Protein AF-W2QS52-F1 (afdb_monomer_lite)

InterPro domains:
  IPR035892 C2 domain superfamily [G3DSA:2.60.40.150] (89-199)

Radius of gyration: 27.13 Å; chains: 1; bounding box: 60×34×81 Å

Sequence (200 aa):
MFVVGDNCAVNKRLAHLMGVPLVGCASHRLNLAVRRFLKPGSTFAMLDRYLALREYISADDDELAEVMPSPAANRRLKALLVEMADVESISKKLQSIDLNLLDDRDLLNGLLEIKPSLSHYLAPNSDIVHSPDFELGKPKPYGFYVILTT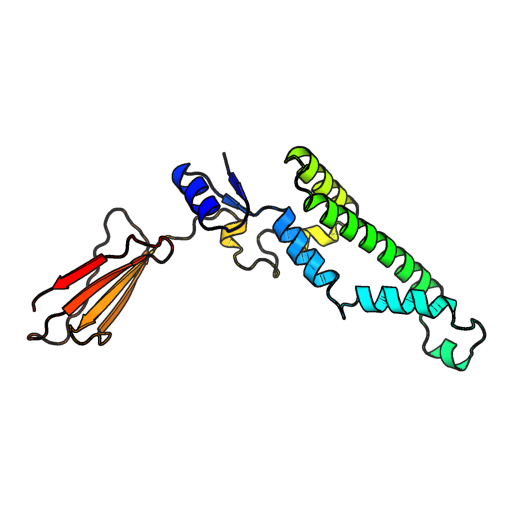KEGELVHVKHVAWKHKVKVSLSMPKTSVDYELHVLSDAIAGIDSSHVTPA

Structure (mmCIF, N/CA/C/O backbone):
data_AF-W2QS52-F1
#
_entry.id   AF-W2QS52-F1
#
loop_
_atom_site.group_PDB
_atom_site.id
_atom_site.type_symbol
_atom_site.label_atom_id
_atom_site.label_alt_id
_atom_site.label_comp_id
_atom_site.label_asym_id
_atom_site.label_entity_id
_atom_site.label_seq_id
_atom_site.pdbx_PDB_ins_code
_atom_site.Cartn_x
_atom_site.Cartn_y
_atom_site.Cartn_z
_atom_site.occupancy
_atom_site.B_iso_or_equiv
_atom_site.auth_seq_id
_atom_site.auth_comp_id
_atom_site.auth_asym_id
_atom_site.auth_atom_id
_atom_site.pdbx_PDB_model_num
ATOM 1 N N . MET A 1 1 ? 25.586 -0.424 -2.707 1.00 56.50 1 MET A N 1
ATOM 2 C CA . MET A 1 1 ? 24.909 0.888 -2.809 1.00 56.50 1 MET A CA 1
ATOM 3 C C . MET A 1 1 ? 23.604 0.672 -3.564 1.00 56.50 1 MET A C 1
ATOM 5 O O . MET A 1 1 ? 23.616 -0.134 -4.485 1.00 56.50 1 MET A O 1
ATOM 9 N N . PHE A 1 2 ? 22.498 1.286 -3.142 1.00 61.88 2 PHE A N 1
ATOM 10 C CA . PHE A 1 2 ? 21.168 1.153 -3.759 1.00 61.88 2 PHE A CA 1
ATOM 11 C C . PHE A 1 2 ? 20.450 2.508 -3.730 1.00 61.88 2 PHE A C 1
ATOM 13 O O . PHE A 1 2 ? 20.784 3.351 -2.898 1.00 61.88 2 PHE A O 1
ATOM 20 N N . VAL A 1 3 ? 19.501 2.721 -4.641 1.00 63.47 3 VAL A N 1
ATOM 21 C CA . VAL A 1 3 ? 18.633 3.912 -4.663 1.00 63.47 3 VAL A CA 1
ATOM 22 C C . VAL A 1 3 ? 17.281 3.508 -4.091 1.00 63.47 3 VAL A C 1
ATOM 24 O O . VAL A 1 3 ? 16.781 2.439 -4.425 1.00 63.47 3 VAL A O 1
ATOM 27 N N . VAL A 1 4 ? 16.690 4.335 -3.233 1.00 63.66 4 VAL A N 1
ATOM 28 C CA . VAL A 1 4 ? 15.313 4.151 -2.752 1.00 63.66 4 VAL A CA 1
ATOM 29 C C . VAL A 1 4 ? 14.434 5.166 -3.461 1.00 63.66 4 VAL A C 1
ATOM 31 O O . VAL A 1 4 ? 14.771 6.347 -3.498 1.00 63.66 4 VAL A O 1
ATOM 34 N N . GLY A 1 5 ? 13.326 4.722 -4.043 1.00 64.94 5 GLY A N 1
ATOM 35 C CA . GLY A 1 5 ? 12.438 5.615 -4.778 1.00 64.94 5 GLY A CA 1
ATOM 36 C C . GLY A 1 5 ? 11.147 4.937 -5.203 1.00 64.94 5 GLY A C 1
ATOM 37 O O . GLY A 1 5 ? 10.960 3.733 -5.033 1.00 64.94 5 GLY A O 1
ATOM 38 N N . ASP A 1 6 ? 10.220 5.721 -5.738 1.00 64.88 6 ASP A N 1
ATOM 39 C CA . ASP A 1 6 ? 9.026 5.171 -6.370 1.00 64.88 6 ASP A CA 1
ATOM 40 C C . ASP A 1 6 ? 9.356 4.526 -7.736 1.00 64.88 6 ASP A C 1
ATOM 42 O O . ASP A 1 6 ? 10.455 4.644 -8.284 1.00 64.88 6 ASP A O 1
ATOM 46 N N . ASN A 1 7 ? 8.375 3.833 -8.314 1.00 59.94 7 ASN A N 1
ATOM 47 C CA . ASN A 1 7 ? 8.505 3.131 -9.594 1.00 59.94 7 ASN A CA 1
ATOM 48 C C . ASN A 1 7 ? 8.528 4.081 -10.821 1.00 59.94 7 ASN A C 1
ATOM 50 O O . ASN A 1 7 ? 8.342 3.624 -11.960 1.00 59.94 7 ASN A O 1
ATOM 54 N N . CYS A 1 8 ? 8.705 5.393 -10.607 1.00 61.09 8 CYS A N 1
ATOM 55 C CA . CYS A 1 8 ? 8.707 6.401 -11.661 1.00 61.09 8 CYS A CA 1
ATOM 56 C C . CYS A 1 8 ? 9.843 6.150 -12.666 1.00 61.09 8 CYS A C 1
ATOM 58 O O . CYS A 1 8 ? 10.940 5.705 -12.315 1.00 61.09 8 CYS A O 1
ATOM 60 N N . ALA A 1 9 ? 9.589 6.453 -13.943 1.00 60.09 9 ALA A N 1
ATOM 61 C CA . ALA A 1 9 ? 10.550 6.255 -15.029 1.00 60.09 9 ALA A CA 1
ATOM 62 C C . ALA A 1 9 ? 11.882 6.993 -14.785 1.00 60.09 9 ALA A C 1
ATOM 64 O O . ALA A 1 9 ? 12.944 6.484 -15.144 1.00 60.09 9 ALA A O 1
ATOM 65 N N . VAL A 1 10 ? 11.834 8.150 -14.116 1.00 57.09 10 VAL A N 1
ATOM 66 C CA . VAL A 1 10 ? 13.017 8.947 -13.754 1.00 57.09 10 VAL A CA 1
ATOM 67 C C . VAL A 1 10 ? 13.878 8.222 -12.718 1.00 57.09 10 VAL A C 1
ATOM 69 O O . VAL A 1 10 ? 15.082 8.074 -12.918 1.00 57.09 10 VAL A O 1
ATOM 72 N N . ASN A 1 11 ? 13.262 7.689 -11.660 1.00 69.88 11 ASN A N 1
ATOM 73 C CA . ASN A 1 11 ? 13.970 6.974 -10.596 1.00 69.88 11 ASN A CA 1
ATOM 74 C C . ASN A 1 11 ? 14.588 5.671 -11.111 1.00 69.88 11 ASN A C 1
ATOM 76 O O . ASN A 1 11 ? 15.740 5.361 -10.798 1.00 69.88 11 ASN A O 1
ATOM 80 N N . LYS A 1 12 ? 13.882 4.963 -12.002 1.00 63.66 12 LYS A N 1
ATOM 81 C CA . LYS A 1 12 ? 14.441 3.815 -12.735 1.00 63.66 12 LYS A CA 1
ATOM 82 C C . LYS A 1 12 ? 15.665 4.198 -13.557 1.00 63.66 12 LYS A C 1
ATOM 84 O O . LYS A 1 12 ? 16.671 3.494 -13.516 1.00 63.66 12 LYS A O 1
ATOM 89 N N . ARG A 1 13 ? 15.589 5.307 -14.304 1.00 61.69 13 ARG A N 1
ATOM 90 C CA . ARG A 1 13 ? 16.693 5.775 -15.151 1.00 61.69 13 ARG A CA 1
ATOM 91 C C . ARG A 1 13 ? 17.904 6.198 -14.322 1.00 61.69 13 ARG A C 1
ATOM 93 O O . ARG A 1 13 ? 19.021 5.886 -14.721 1.00 61.69 13 ARG A O 1
ATOM 100 N N . LEU A 1 14 ? 17.694 6.854 -13.182 1.00 69.25 14 LEU A N 1
ATOM 101 C CA . LEU A 1 14 ? 18.764 7.262 -12.272 1.00 69.25 14 LEU A CA 1
ATOM 102 C C . LEU A 1 14 ? 19.489 6.052 -11.671 1.00 69.25 14 LEU A C 1
ATOM 104 O O . LEU A 1 14 ? 20.707 5.949 -11.799 1.00 69.25 14 LEU A O 1
ATOM 108 N N . ALA A 1 15 ? 18.747 5.105 -11.088 1.00 72.94 15 ALA A N 1
ATOM 109 C CA . ALA A 1 15 ? 19.326 3.884 -10.527 1.00 72.94 15 ALA A CA 1
ATOM 110 C C . ALA A 1 15 ? 20.103 3.085 -11.590 1.00 72.94 15 ALA A C 1
ATOM 112 O O . ALA A 1 15 ? 21.203 2.597 -11.334 1.00 72.94 15 ALA A O 1
ATOM 113 N N . HIS A 1 16 ? 19.576 3.048 -12.818 1.00 62.47 16 HIS A N 1
ATOM 114 C CA . HIS A 1 16 ? 20.235 2.423 -13.960 1.00 62.47 16 HIS A CA 1
ATOM 115 C C . HIS A 1 16 ? 21.533 3.131 -14.378 1.00 62.47 16 HIS A C 1
ATOM 117 O O . HIS A 1 16 ? 22.546 2.461 -14.560 1.00 62.47 16 HIS A O 1
ATOM 123 N N . LEU A 1 17 ? 21.536 4.466 -14.494 1.00 69.50 17 LEU A N 1
ATOM 124 C CA . LEU A 1 17 ? 22.746 5.244 -14.806 1.00 69.50 17 LEU A CA 1
ATOM 125 C C . LEU A 1 17 ? 23.830 5.072 -13.738 1.00 69.50 17 LEU A C 1
ATOM 127 O O . LEU A 1 17 ? 25.015 5.061 -14.053 1.00 69.50 17 LEU A O 1
ATOM 131 N N . MET A 1 18 ? 23.413 4.909 -12.486 1.00 72.25 18 MET A N 1
ATOM 132 C CA . MET A 1 18 ? 24.305 4.649 -11.362 1.00 72.25 18 MET A CA 1
ATOM 133 C C . MET A 1 18 ? 24.711 3.169 -11.241 1.00 72.25 18 MET A C 1
ATOM 135 O O . MET A 1 18 ? 25.562 2.848 -10.416 1.00 72.25 18 MET A O 1
ATOM 139 N N . GLY A 1 19 ? 24.126 2.262 -12.035 1.00 71.50 19 GLY A N 1
ATOM 140 C CA . GLY A 1 19 ? 24.418 0.825 -11.997 1.00 71.50 19 GLY A CA 1
ATOM 141 C C . GLY A 1 19 ? 24.026 0.136 -10.685 1.00 71.50 19 GLY A C 1
ATOM 142 O O . GLY A 1 19 ? 24.604 -0.893 -10.338 1.00 71.50 19 GLY A O 1
ATOM 143 N N . VAL A 1 20 ? 23.074 0.698 -9.937 1.00 70.12 20 VAL A N 1
ATOM 144 C CA . VAL A 1 20 ? 22.662 0.215 -8.609 1.00 70.12 20 VAL A CA 1
ATOM 145 C C . VAL A 1 20 ? 21.187 -0.199 -8.602 1.00 70.12 20 VAL A C 1
ATOM 147 O O . VAL A 1 20 ? 20.388 0.364 -9.351 1.00 70.12 20 VAL A O 1
ATOM 150 N N . PRO A 1 21 ? 20.787 -1.179 -7.772 1.00 62.94 21 PRO A N 1
ATOM 151 C CA . PRO A 1 21 ? 19.388 -1.581 -7.670 1.00 62.94 21 PRO A CA 1
ATOM 152 C C . PRO A 1 21 ? 18.516 -0.440 -7.122 1.00 62.94 21 PRO A C 1
ATOM 154 O O . PRO A 1 21 ? 18.929 0.289 -6.215 1.00 62.94 21 PRO A O 1
ATOM 157 N N . LEU A 1 22 ? 17.307 -0.309 -7.679 1.00 66.06 22 LEU A N 1
ATOM 158 C CA . LEU A 1 22 ? 16.243 0.555 -7.168 1.00 66.06 22 LEU A CA 1
ATOM 159 C C . LEU A 1 22 ? 15.359 -0.269 -6.233 1.00 66.06 22 LEU A C 1
ATOM 161 O O . LEU A 1 22 ? 14.801 -1.280 -6.650 1.00 66.06 22 LEU A O 1
ATOM 165 N N . VAL A 1 23 ? 15.249 0.164 -4.985 1.00 65.38 23 VAL A N 1
ATOM 166 C CA . VAL A 1 23 ? 14.371 -0.417 -3.973 1.00 65.38 23 VAL A CA 1
ATOM 167 C C . VAL A 1 23 ? 13.127 0.458 -3.877 1.00 65.38 23 VAL A C 1
ATOM 169 O O . VAL A 1 23 ? 13.234 1.684 -3.772 1.00 65.38 23 VAL A O 1
ATOM 172 N N . GLY A 1 24 ? 11.950 -0.165 -3.925 1.00 64.25 24 GLY A N 1
ATOM 173 C CA . GLY A 1 24 ? 10.687 0.545 -3.781 1.00 64.25 24 GLY A CA 1
ATOM 174 C C . GLY A 1 24 ? 10.595 1.258 -2.434 1.00 64.25 24 GLY A C 1
ATOM 175 O O . GLY A 1 24 ? 10.998 0.735 -1.392 1.00 64.25 24 GLY A O 1
ATOM 176 N N . CYS A 1 25 ? 10.075 2.484 -2.447 1.00 68.44 25 CYS A N 1
ATOM 177 C CA . CYS A 1 25 ? 9.863 3.245 -1.222 1.00 68.44 25 CYS A CA 1
ATOM 178 C C . CYS A 1 25 ? 8.878 2.511 -0.291 1.00 68.44 25 CYS A C 1
ATOM 180 O O . CYS A 1 25 ? 7.731 2.240 -0.662 1.00 68.44 25 CYS A O 1
ATOM 182 N N . ALA A 1 26 ? 9.300 2.224 0.944 1.00 64.62 26 ALA A N 1
ATOM 183 C CA . ALA A 1 26 ? 8.462 1.563 1.944 1.00 64.62 26 ALA A CA 1
ATOM 184 C C . ALA A 1 26 ? 7.175 2.355 2.240 1.00 64.62 26 ALA A C 1
ATOM 186 O O . ALA A 1 26 ? 6.112 1.756 2.423 1.00 64.62 26 ALA A O 1
ATOM 187 N N . SER A 1 27 ? 7.242 3.688 2.171 1.00 64.88 27 SER A N 1
ATOM 188 C CA . SER A 1 27 ? 6.094 4.590 2.294 1.00 64.88 27 SER A CA 1
ATOM 189 C C . SER A 1 27 ? 5.069 4.367 1.178 1.00 64.88 27 SER A C 1
ATOM 191 O O . SER A 1 27 ? 3.867 4.428 1.429 1.00 64.88 27 SER A O 1
ATOM 193 N N . HIS A 1 28 ? 5.503 4.025 -0.044 1.00 67.25 28 HIS A N 1
ATOM 194 C CA . HIS A 1 28 ? 4.591 3.696 -1.145 1.00 67.25 28 HIS A CA 1
ATOM 195 C C . HIS A 1 28 ? 3.822 2.398 -0.873 1.00 67.25 28 HIS A C 1
ATOM 197 O O . HIS A 1 28 ? 2.596 2.361 -0.995 1.00 67.25 28 HIS A O 1
ATOM 203 N N . ARG A 1 29 ? 4.522 1.347 -0.436 1.00 66.25 29 ARG A N 1
ATOM 204 C CA . ARG A 1 29 ? 3.902 0.062 -0.080 1.00 66.25 29 ARG A CA 1
ATOM 205 C C . ARG A 1 29 ? 2.972 0.179 1.125 1.00 66.25 29 ARG A C 1
ATOM 207 O O . ARG A 1 29 ? 1.887 -0.401 1.114 1.00 66.25 29 ARG A O 1
ATOM 214 N N . LEU A 1 30 ? 3.357 0.966 2.129 1.00 69.50 30 LEU A N 1
ATOM 215 C CA . LEU A 1 30 ? 2.480 1.267 3.253 1.00 69.50 30 LEU A CA 1
ATOM 216 C C . LEU A 1 30 ? 1.238 2.032 2.790 1.00 69.50 30 LEU A C 1
ATOM 218 O O . LEU A 1 30 ? 0.133 1.677 3.182 1.00 69.50 30 LEU A O 1
ATOM 222 N N . ASN A 1 31 ? 1.388 3.033 1.924 1.00 69.69 31 ASN A N 1
ATOM 223 C CA . ASN A 1 31 ? 0.254 3.784 1.389 1.00 69.69 31 ASN A CA 1
ATOM 224 C C . ASN A 1 31 ? -0.710 2.869 0.609 1.00 69.69 31 ASN A C 1
ATOM 226 O O . ASN A 1 31 ? -1.921 2.995 0.757 1.00 69.69 31 ASN A O 1
ATOM 230 N N . LEU A 1 32 ? -0.211 1.891 -0.157 1.00 70.00 32 LEU A N 1
ATOM 231 C CA . LEU A 1 32 ? -1.061 0.883 -0.809 1.00 70.00 32 LEU A CA 1
ATOM 232 C C . LEU A 1 32 ? -1.824 0.016 0.201 1.00 70.00 32 LEU A C 1
ATOM 234 O O . LEU A 1 32 ? -3.033 -0.178 0.046 1.00 70.00 32 LEU A O 1
ATOM 238 N N . ALA A 1 33 ? -1.144 -0.471 1.244 1.00 70.81 33 ALA A N 1
ATOM 239 C CA . ALA A 1 33 ? -1.783 -1.237 2.310 1.00 70.81 33 ALA A CA 1
ATOM 240 C C . ALA A 1 33 ? -2.867 -0.396 3.005 1.00 70.81 33 ALA A C 1
ATOM 242 O O . ALA A 1 33 ? -4.030 -0.794 3.062 1.00 70.81 33 ALA A O 1
ATOM 243 N N . VAL A 1 34 ? -2.516 0.810 3.446 1.00 73.00 34 VAL A N 1
ATOM 244 C CA . VAL A 1 34 ? -3.402 1.729 4.170 1.00 73.00 34 VAL A CA 1
ATOM 245 C C . VAL A 1 34 ? -4.595 2.148 3.316 1.00 73.00 34 VAL A C 1
ATOM 247 O O . VAL A 1 34 ? -5.725 2.075 3.788 1.00 73.00 34 VAL A O 1
ATOM 250 N N . ARG A 1 35 ? -4.406 2.477 2.033 1.00 70.50 35 ARG A N 1
ATOM 251 C CA . ARG A 1 35 ? -5.518 2.775 1.109 1.00 70.50 35 ARG A CA 1
ATOM 252 C C . ARG A 1 35 ? -6.488 1.610 0.957 1.00 70.50 35 ARG A C 1
ATOM 254 O O . ARG A 1 35 ? -7.682 1.839 0.782 1.00 70.50 35 ARG A O 1
ATOM 261 N N . ARG A 1 36 ? -6.001 0.367 1.005 1.00 69.19 36 ARG A N 1
ATOM 262 C CA . ARG A 1 36 ? -6.864 -0.819 0.954 1.00 69.19 36 ARG A CA 1
ATOM 263 C C . ARG A 1 36 ? -7.628 -1.015 2.262 1.00 69.19 36 ARG A C 1
ATOM 265 O O . ARG A 1 36 ? -8.810 -1.347 2.217 1.00 69.19 36 ARG A O 1
ATOM 272 N N . PHE A 1 37 ? -6.982 -0.770 3.399 1.00 66.75 37 PHE A N 1
ATOM 273 C CA . PHE A 1 37 ? -7.596 -0.906 4.722 1.00 66.75 37 PHE A CA 1
ATOM 274 C C . PHE A 1 37 ? -8.579 0.229 5.066 1.00 66.75 37 PHE A C 1
ATOM 276 O O . PHE A 1 37 ? -9.613 -0.038 5.677 1.00 66.75 37 PHE A O 1
ATOM 283 N N . LEU A 1 38 ? -8.325 1.465 4.627 1.00 69.31 38 LEU A N 1
ATOM 284 C CA . LEU A 1 38 ? -9.117 2.662 4.963 1.00 69.31 38 LEU A CA 1
ATOM 285 C C . LEU A 1 38 ? -10.092 3.108 3.857 1.00 69.31 38 LEU A C 1
ATOM 287 O O . LEU A 1 38 ? -10.648 4.203 3.914 1.00 69.31 38 LEU A O 1
ATOM 291 N N . LYS A 1 39 ? -10.302 2.292 2.818 1.00 74.81 39 LYS A N 1
ATOM 292 C CA . LYS A 1 39 ? -11.226 2.631 1.725 1.00 74.81 39 LYS A CA 1
ATOM 293 C C . LYS A 1 39 ? -12.661 2.826 2.255 1.00 74.81 39 LYS A C 1
ATOM 295 O O . LYS A 1 39 ? -13.098 2.032 3.085 1.00 74.81 39 LYS A O 1
ATOM 300 N N . PRO A 1 40 ? -13.449 3.786 1.732 1.00 67.06 40 PRO A N 1
ATOM 301 C CA . PRO A 1 40 ? -14.882 3.851 2.011 1.00 67.06 40 PRO A CA 1
ATOM 302 C C . PRO A 1 40 ? -15.566 2.504 1.727 1.00 67.06 40 PRO A C 1
ATOM 304 O O . PRO A 1 40 ? -15.397 1.936 0.646 1.00 67.06 40 PRO A O 1
ATOM 307 N N . GLY A 1 41 ? -16.300 1.981 2.713 1.00 71.69 41 GLY A N 1
ATOM 308 C CA . GLY A 1 41 ? -16.904 0.643 2.660 1.00 71.69 41 GLY A CA 1
ATOM 309 C C . GLY A 1 41 ? -15.979 -0.507 3.078 1.00 71.69 41 GLY A C 1
ATOM 310 O O . GLY A 1 41 ? -16.372 -1.665 2.962 1.00 71.69 41 GLY A O 1
ATOM 311 N N . SER A 1 42 ? -14.765 -0.227 3.560 1.00 76.62 42 SER A N 1
ATOM 312 C CA . SER A 1 42 ? -13.931 -1.239 4.211 1.00 76.62 42 SER A CA 1
ATOM 313 C C . SER A 1 42 ? -14.489 -1.625 5.583 1.00 76.62 42 SER A C 1
ATOM 315 O O . SER A 1 42 ? -15.268 -0.887 6.195 1.00 76.62 42 SER A O 1
ATOM 317 N N . THR A 1 43 ? -14.025 -2.761 6.110 1.00 78.00 43 THR A N 1
ATOM 318 C CA . THR A 1 43 ? -14.336 -3.215 7.472 1.00 78.00 43 THR A CA 1
ATOM 319 C C . THR A 1 43 ? -14.041 -2.137 8.518 1.00 78.00 43 THR A C 1
ATOM 321 O O . THR A 1 43 ? -14.775 -2.022 9.491 1.00 78.00 43 THR A O 1
ATOM 324 N N . PHE A 1 44 ? -13.018 -1.302 8.303 1.00 77.69 44 PHE A N 1
ATOM 325 C CA . PHE A 1 44 ? -12.686 -0.196 9.201 1.00 77.69 44 PHE A CA 1
ATOM 326 C C . PHE A 1 44 ? -13.772 0.878 9.233 1.00 77.69 44 PHE A C 1
ATOM 328 O O . PHE A 1 44 ? -14.270 1.207 10.304 1.00 77.69 44 PHE A O 1
ATOM 335 N N . ALA A 1 45 ? -14.196 1.370 8.066 1.00 80.31 45 ALA A N 1
ATOM 336 C CA . ALA A 1 45 ? -15.252 2.379 7.980 1.00 80.31 45 ALA A CA 1
ATOM 337 C C . ALA A 1 45 ? -16.583 1.865 8.560 1.00 80.31 45 ALA A C 1
ATOM 339 O O . ALA A 1 45 ? -17.351 2.625 9.148 1.00 80.31 45 ALA A O 1
ATOM 340 N N . MET A 1 46 ? -16.854 0.564 8.418 1.00 85.00 46 MET A N 1
ATOM 341 C CA . MET A 1 46 ? -18.013 -0.075 9.046 1.00 85.00 46 MET A CA 1
ATOM 342 C C . MET A 1 46 ? -17.893 -0.121 10.573 1.00 85.00 46 MET A C 1
ATOM 344 O O . MET A 1 46 ? -18.874 0.152 11.259 1.00 85.00 46 MET A O 1
ATOM 348 N N . LEU A 1 47 ? -16.710 -0.449 11.102 1.00 85.31 47 LEU A N 1
ATOM 349 C CA . LEU A 1 47 ? -16.453 -0.519 12.542 1.00 85.31 47 LEU A CA 1
ATOM 350 C C . LEU A 1 47 ? -16.511 0.850 13.216 1.00 85.31 47 LEU A C 1
ATOM 352 O O . LEU A 1 47 ? -17.135 0.967 14.269 1.00 85.31 47 LEU A O 1
ATOM 356 N N . ASP A 1 48 ? -15.907 1.867 12.604 1.00 84.88 48 ASP A N 1
ATOM 357 C CA . ASP A 1 48 ? -15.949 3.248 13.091 1.00 84.88 48 ASP A CA 1
ATOM 358 C C . ASP A 1 48 ? -17.401 3.740 13.194 1.00 84.88 48 ASP A C 1
ATOM 360 O O . ASP A 1 48 ? -17.870 4.161 14.253 1.00 84.88 48 ASP A O 1
ATOM 364 N N . ARG A 1 49 ? -18.179 3.530 12.123 1.00 86.81 49 ARG A N 1
ATOM 365 C CA . ARG A 1 49 ? -19.606 3.867 12.092 1.00 86.81 49 ARG A CA 1
ATOM 366 C C . ARG A 1 49 ? -20.426 3.073 13.108 1.00 86.81 49 ARG A C 1
ATOM 368 O O . ARG A 1 49 ? -21.304 3.643 13.751 1.00 86.81 49 ARG A O 1
ATOM 375 N N . TYR A 1 50 ? -20.163 1.776 13.254 1.00 88.38 50 TYR A N 1
ATOM 376 C CA . TYR A 1 50 ? -20.834 0.936 14.247 1.00 88.38 50 TYR A CA 1
ATOM 377 C C . TYR A 1 50 ? -20.572 1.437 15.673 1.00 88.38 50 TYR A C 1
ATOM 379 O O . TYR A 1 50 ? -21.510 1.563 16.458 1.00 88.38 50 TYR A O 1
ATOM 387 N N . LEU A 1 51 ? -19.320 1.761 16.010 1.00 87.00 51 LEU A N 1
ATOM 388 C CA . LEU A 1 51 ? -18.956 2.236 17.345 1.00 87.00 51 LEU A CA 1
ATOM 389 C C . LEU A 1 51 ? -19.527 3.624 17.650 1.00 87.00 51 LEU A C 1
ATOM 391 O O . LEU A 1 51 ? -19.958 3.834 18.783 1.00 87.00 51 LEU A O 1
ATOM 395 N N . ALA A 1 52 ? -19.596 4.516 16.659 1.00 87.88 52 ALA A N 1
ATOM 396 C CA . ALA A 1 52 ? -20.262 5.811 16.792 1.00 87.88 52 ALA A CA 1
ATOM 397 C C . ALA A 1 52 ? -21.774 5.662 17.034 1.00 87.88 52 ALA A C 1
ATOM 399 O O . ALA A 1 52 ? -22.339 6.337 17.888 1.00 87.88 52 ALA A O 1
ATOM 400 N N . LEU A 1 53 ? -22.435 4.744 16.320 1.00 86.62 53 LEU A N 1
ATOM 401 C CA . LEU A 1 53 ? -23.867 4.481 16.498 1.00 86.62 53 LEU A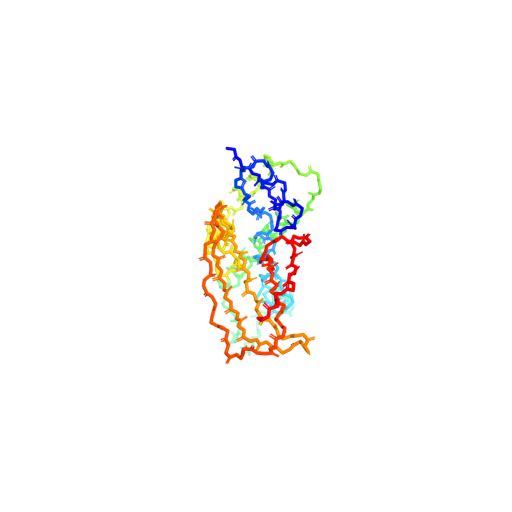 CA 1
ATOM 402 C C . LEU A 1 53 ? -24.174 3.763 17.817 1.00 86.62 53 LEU A C 1
ATOM 404 O O . LEU A 1 53 ? -25.214 4.021 18.416 1.00 86.62 53 LEU A O 1
ATOM 408 N N . ARG A 1 54 ? -23.268 2.901 18.296 1.00 83.88 54 ARG A N 1
ATOM 409 C CA . ARG A 1 54 ? -23.435 2.140 19.543 1.00 83.88 54 ARG A CA 1
ATOM 410 C C . ARG A 1 54 ? -23.691 3.025 20.762 1.00 83.88 54 ARG A C 1
ATOM 412 O O . ARG A 1 54 ? -24.367 2.573 21.676 1.00 83.88 54 ARG A O 1
ATOM 419 N N . GLU A 1 55 ? -23.167 4.248 20.801 1.00 83.00 55 GLU A N 1
ATOM 420 C CA . GLU A 1 55 ? -23.391 5.171 21.928 1.00 83.00 55 GLU A CA 1
ATOM 421 C C . GLU A 1 55 ? -24.839 5.671 22.024 1.00 83.00 55 GLU A C 1
ATOM 423 O O . GLU A 1 55 ? -25.261 6.120 23.086 1.00 83.00 55 GLU A O 1
ATOM 428 N N . TYR A 1 56 ? -25.608 5.539 20.942 1.00 84.25 56 TYR A N 1
ATOM 429 C CA . TYR A 1 56 ? -27.021 5.912 20.876 1.00 84.25 56 TYR A CA 1
ATOM 430 C C . TYR A 1 56 ? -27.970 4.714 21.028 1.00 84.25 56 TYR A C 1
ATOM 432 O O . TYR A 1 56 ? -29.183 4.903 21.073 1.00 84.25 56 TYR A O 1
ATOM 440 N N . ILE A 1 57 ? -27.438 3.489 21.093 1.00 80.88 57 ILE A N 1
ATOM 441 C CA . ILE A 1 57 ? -28.222 2.263 21.270 1.00 80.88 57 ILE A CA 1
ATOM 442 C C . ILE A 1 57 ? -28.417 2.021 22.770 1.00 80.88 57 ILE A C 1
ATOM 444 O O . ILE A 1 57 ? -27.445 1.994 23.527 1.00 80.88 57 ILE A O 1
ATOM 448 N N . SER A 1 58 ? -29.668 1.828 23.198 1.00 78.75 58 SER A N 1
ATOM 449 C CA . SER A 1 58 ? -29.973 1.467 24.586 1.00 78.75 58 SER A CA 1
ATOM 450 C C . SER A 1 58 ? -29.348 0.116 24.935 1.00 78.75 58 SER A C 1
ATOM 452 O O . SER A 1 58 ? -29.441 -0.838 24.166 1.00 78.75 58 SER A O 1
ATOM 454 N N . ALA A 1 59 ? -28.716 0.025 26.106 1.00 72.00 59 ALA A N 1
ATOM 455 C CA . ALA A 1 59 ? -28.158 -1.233 26.598 1.00 72.00 59 ALA A CA 1
ATOM 456 C C . ALA A 1 59 ? -29.242 -2.241 27.025 1.00 72.00 59 ALA A C 1
ATOM 458 O O . ALA A 1 59 ? -28.942 -3.429 27.105 1.00 72.00 59 ALA A O 1
ATOM 459 N N . ASP A 1 60 ? -30.467 -1.758 27.258 1.00 75.94 60 ASP A N 1
ATOM 460 C CA . ASP A 1 60 ? -31.617 -2.538 27.734 1.00 75.94 60 ASP A CA 1
ATOM 461 C C . ASP A 1 60 ? -32.595 -2.901 26.597 1.00 75.94 60 ASP A C 1
ATOM 463 O O . ASP A 1 60 ? -33.734 -3.290 26.843 1.00 75.94 60 ASP A O 1
ATOM 467 N N . ASP A 1 61 ? -32.190 -2.709 25.339 1.00 82.88 61 ASP A N 1
ATOM 468 C CA . ASP A 1 61 ? -32.978 -3.120 24.176 1.00 82.88 61 ASP A CA 1
ATOM 469 C C . ASP A 1 61 ? -32.782 -4.623 23.923 1.00 82.88 61 ASP A C 1
ATOM 471 O O . ASP A 1 61 ? -31.801 -5.035 23.300 1.00 82.88 61 ASP A O 1
ATOM 475 N N . ASP A 1 62 ? -33.699 -5.441 24.448 1.00 78.69 62 ASP A N 1
ATOM 476 C CA . ASP A 1 62 ? -33.658 -6.906 24.345 1.00 78.69 62 ASP A CA 1
ATOM 477 C C . ASP A 1 62 ? -33.734 -7.407 22.888 1.00 78.69 62 ASP A C 1
ATOM 479 O O . ASP A 1 62 ? -33.148 -8.441 22.564 1.00 78.69 62 ASP A O 1
ATOM 483 N N . GLU A 1 63 ? -34.400 -6.672 21.989 1.00 81.62 63 GLU A N 1
ATOM 484 C CA . GLU A 1 63 ? -34.517 -7.043 20.570 1.00 81.62 63 GLU A CA 1
ATOM 485 C C . GLU A 1 63 ? -33.186 -6.811 19.839 1.00 81.62 63 GLU A C 1
ATOM 487 O O . GLU A 1 63 ? -32.736 -7.648 19.049 1.00 81.62 63 GLU A O 1
ATOM 492 N N . LEU A 1 64 ? -32.490 -5.713 20.157 1.00 79.00 64 LEU A N 1
ATOM 493 C CA . LEU A 1 64 ? -31.136 -5.481 19.654 1.00 79.00 64 LEU A CA 1
ATOM 494 C C . LEU A 1 64 ? -30.077 -6.346 20.352 1.00 79.00 64 LEU A C 1
ATOM 496 O O . LEU A 1 64 ? -29.055 -6.662 19.736 1.00 79.00 64 LEU A O 1
ATOM 500 N N . ALA A 1 65 ? -30.279 -6.740 21.610 1.00 77.50 65 ALA A N 1
ATOM 501 C CA . ALA A 1 65 ? -29.304 -7.513 22.378 1.00 77.50 65 ALA A CA 1
ATOM 502 C C . ALA A 1 65 ? -28.951 -8.858 21.716 1.00 77.50 65 ALA A C 1
ATOM 504 O O . ALA A 1 65 ? -27.799 -9.290 21.809 1.00 77.50 65 ALA A O 1
ATOM 505 N N . GLU A 1 66 ? -29.893 -9.483 20.999 1.00 82.88 66 GLU A N 1
ATOM 506 C CA . GLU A 1 66 ? -29.655 -10.742 20.277 1.00 82.88 66 GLU A CA 1
ATOM 507 C C . GLU A 1 66 ? -28.748 -10.587 19.045 1.00 82.88 66 GLU A C 1
ATOM 509 O O . GLU A 1 66 ? -28.024 -11.518 18.682 1.00 82.88 66 GLU A O 1
ATOM 514 N N . VAL A 1 67 ? -28.751 -9.414 18.403 1.00 83.44 67 VAL A N 1
ATOM 515 C CA . VAL A 1 67 ? -27.958 -9.140 17.187 1.00 83.44 67 VAL A CA 1
ATOM 516 C C . VAL A 1 67 ? -26.668 -8.369 17.472 1.00 83.44 67 VAL A C 1
ATOM 518 O O . VAL A 1 67 ? -25.779 -8.293 16.617 1.00 83.44 67 VAL A O 1
ATOM 521 N N . MET A 1 68 ? -26.539 -7.800 18.670 1.00 83.19 68 MET A N 1
ATOM 522 C CA . MET A 1 68 ? -25.392 -6.988 19.050 1.00 83.19 68 MET A CA 1
ATOM 523 C C . MET A 1 68 ? -24.180 -7.843 19.460 1.00 83.19 68 MET A C 1
ATOM 525 O O . MET A 1 68 ? -24.295 -8.817 20.205 1.00 83.19 68 MET A O 1
ATOM 529 N N . PRO A 1 69 ? -22.958 -7.451 19.054 1.00 86.06 69 PRO A N 1
ATOM 530 C CA . PRO A 1 69 ? -21.736 -8.041 19.580 1.00 86.06 69 PRO A CA 1
ATOM 531 C C . PRO A 1 69 ? -21.668 -7.946 21.108 1.00 86.06 69 PRO A C 1
ATOM 533 O O . PRO A 1 69 ? -22.002 -6.917 21.700 1.00 86.06 69 PRO A O 1
ATOM 536 N N . SER A 1 70 ? -21.129 -8.984 21.752 1.00 87.31 70 SER A N 1
ATOM 537 C CA . SER A 1 70 ? -20.983 -9.006 23.211 1.00 87.31 70 SER A CA 1
ATOM 538 C C . SER A 1 70 ? -20.161 -7.816 23.743 1.00 87.31 70 SER A C 1
ATOM 540 O O . SER A 1 70 ? -19.307 -7.265 23.036 1.00 87.31 70 SER A O 1
ATOM 542 N N . PRO A 1 71 ? -20.316 -7.423 25.021 1.00 86.06 71 PRO A N 1
ATOM 543 C CA . PRO A 1 71 ? -19.511 -6.352 25.617 1.00 86.06 71 PRO A CA 1
ATOM 544 C C . PRO A 1 71 ? -17.996 -6.597 25.527 1.00 86.06 71 PRO A C 1
ATOM 546 O O . PRO A 1 71 ? -17.207 -5.658 25.408 1.00 86.06 71 PRO A O 1
ATOM 549 N N . ALA A 1 72 ? -17.566 -7.861 25.573 1.00 87.19 72 ALA A N 1
ATOM 550 C CA . ALA A 1 72 ? -16.169 -8.237 25.371 1.00 87.19 72 ALA A CA 1
ATOM 551 C C . ALA A 1 72 ? -15.726 -8.036 23.913 1.00 87.19 72 ALA A C 1
ATOM 553 O O . ALA A 1 72 ? -14.652 -7.482 23.678 1.00 87.19 72 ALA A O 1
ATOM 554 N N . ALA A 1 73 ? -16.559 -8.424 22.941 1.00 88.62 73 ALA A N 1
ATOM 555 C CA . ALA A 1 73 ? -16.294 -8.178 21.526 1.00 88.62 73 ALA A CA 1
ATOM 556 C C . ALA A 1 73 ? -16.208 -6.674 21.234 1.00 88.62 73 ALA A C 1
ATOM 558 O O . ALA A 1 73 ? -15.247 -6.228 20.620 1.00 88.62 73 ALA A O 1
ATOM 559 N N . ASN A 1 74 ? -17.126 -5.873 21.776 1.00 87.94 74 ASN A N 1
ATOM 560 C CA . ASN A 1 74 ? -17.108 -4.417 21.634 1.00 87.94 74 ASN A CA 1
ATOM 561 C C . ASN A 1 74 ? -15.840 -3.765 22.192 1.00 87.94 74 ASN A C 1
ATOM 563 O O . ASN A 1 74 ? -15.285 -2.867 21.561 1.00 87.94 74 ASN A O 1
ATOM 567 N N . ARG A 1 75 ? -15.341 -4.230 23.344 1.00 89.00 75 ARG A N 1
ATOM 568 C CA . ARG A 1 75 ? -14.053 -3.763 23.882 1.00 89.00 75 ARG A CA 1
ATOM 569 C C . ARG A 1 75 ? -12.889 -4.094 22.947 1.00 89.00 75 ARG A C 1
ATOM 571 O O . ARG A 1 75 ? -12.044 -3.235 22.720 1.00 89.00 75 ARG A O 1
ATOM 578 N N . ARG A 1 76 ? -12.877 -5.296 22.358 1.00 89.38 76 ARG A N 1
ATOM 579 C CA . ARG A 1 76 ? -11.868 -5.692 21.358 1.00 89.38 76 ARG A CA 1
ATOM 580 C C . ARG A 1 76 ? -11.962 -4.850 20.083 1.00 89.38 76 ARG A C 1
ATOM 582 O O . ARG A 1 76 ? -10.934 -4.426 19.575 1.00 89.38 76 ARG A O 1
ATOM 589 N N . LEU A 1 77 ? -13.174 -4.568 19.598 1.00 87.69 77 LEU A N 1
ATOM 590 C CA . LEU A 1 77 ? -13.393 -3.718 18.423 1.00 87.69 77 LEU A CA 1
ATOM 591 C C . LEU A 1 77 ? -12.933 -2.274 18.665 1.00 87.69 77 LEU A C 1
ATOM 593 O O . LEU A 1 77 ? -12.285 -1.703 17.796 1.00 87.69 77 LEU A O 1
ATOM 597 N N . LYS A 1 78 ? -13.202 -1.706 19.851 1.00 87.75 78 LYS A N 1
ATOM 598 C CA . LYS A 1 78 ? -12.680 -0.382 20.236 1.00 87.75 78 LYS A CA 1
ATOM 599 C C . LYS A 1 78 ? -11.150 -0.358 20.271 1.00 87.75 78 LYS A C 1
ATOM 601 O O . LYS A 1 78 ? -10.561 0.573 19.738 1.00 87.75 78 LYS A O 1
ATOM 606 N N . ALA A 1 79 ? -10.515 -1.378 20.852 1.00 87.62 79 ALA A N 1
ATOM 607 C CA . ALA A 1 79 ? -9.053 -1.478 20.875 1.00 87.62 79 ALA A CA 1
ATOM 608 C C . ALA A 1 79 ? -8.464 -1.549 19.456 1.00 87.62 79 ALA A C 1
ATOM 610 O O . ALA A 1 79 ? -7.540 -0.807 19.138 1.00 87.62 79 ALA A O 1
ATOM 611 N N . LEU A 1 80 ? -9.064 -2.364 18.580 1.00 84.19 80 LEU A N 1
ATOM 612 C CA . LEU A 1 80 ? -8.651 -2.465 17.180 1.00 84.19 80 LEU A CA 1
ATOM 613 C C . LEU A 1 80 ? -8.802 -1.130 16.432 1.00 84.19 80 LEU A C 1
ATOM 615 O O . LEU A 1 80 ? -7.945 -0.788 15.624 1.00 84.19 80 LEU A O 1
ATOM 619 N N . LEU A 1 81 ? -9.870 -0.368 16.695 1.00 84.69 81 LEU A N 1
ATOM 620 C CA . LEU A 1 81 ? -10.077 0.942 16.072 1.00 84.69 81 LEU A CA 1
ATOM 621 C C . LEU A 1 81 ? -8.958 1.930 16.444 1.00 84.69 81 LEU A C 1
ATOM 623 O O . LEU A 1 81 ? -8.462 2.639 15.572 1.00 84.69 81 LEU A O 1
ATOM 627 N N . VAL A 1 82 ? -8.530 1.935 17.712 1.00 85.19 82 VAL A N 1
ATOM 628 C CA . VAL A 1 82 ? -7.418 2.775 18.189 1.00 85.19 82 VAL A CA 1
ATOM 629 C C . VAL A 1 82 ? -6.105 2.380 17.514 1.00 85.19 82 VAL A C 1
ATOM 631 O O . VAL A 1 82 ? -5.441 3.243 16.948 1.00 85.19 82 VAL A O 1
ATOM 634 N N . GLU A 1 83 ? -5.780 1.083 17.468 1.00 81.50 83 GLU A N 1
ATOM 635 C CA . GLU A 1 83 ? -4.586 0.600 16.753 1.00 81.50 83 GLU A CA 1
ATOM 636 C C . GLU A 1 83 ? -4.585 1.047 15.280 1.00 81.50 83 GLU A C 1
ATOM 638 O O . GLU A 1 83 ? -3.551 1.415 14.725 1.00 81.50 83 GLU A O 1
ATOM 643 N N . MET A 1 84 ? -5.747 1.029 14.622 1.00 78.44 84 MET A N 1
ATOM 644 C CA . MET A 1 84 ? -5.865 1.447 13.224 1.00 78.44 84 MET A CA 1
ATOM 645 C C . MET A 1 84 ? -5.733 2.964 13.033 1.00 78.44 84 MET A C 1
ATOM 647 O O . MET A 1 84 ? -5.196 3.389 12.007 1.00 78.44 84 MET A O 1
ATOM 651 N N . ALA A 1 85 ? -6.150 3.771 14.011 1.00 81.50 85 ALA A N 1
ATOM 652 C CA . ALA A 1 85 ? -5.920 5.215 14.005 1.00 81.50 85 ALA A CA 1
ATOM 653 C C . ALA A 1 85 ? -4.419 5.550 14.110 1.00 81.50 85 ALA A C 1
ATOM 655 O O . ALA A 1 85 ? -3.939 6.450 13.414 1.00 81.50 85 ALA A O 1
ATOM 656 N N . ASP A 1 86 ? -3.658 4.782 14.896 1.00 81.44 86 ASP A N 1
ATOM 657 C CA . ASP A 1 86 ? -2.199 4.929 14.984 1.00 81.44 86 ASP A CA 1
ATOM 658 C C . ASP A 1 86 ? -1.519 4.601 13.645 1.00 81.44 86 ASP A C 1
ATOM 660 O O . ASP A 1 86 ? -0.670 5.359 13.165 1.00 81.44 86 ASP A O 1
ATOM 664 N N . VAL A 1 87 ? -1.947 3.520 12.979 1.00 78.44 87 VAL A N 1
ATOM 665 C CA . VAL A 1 87 ? -1.469 3.152 11.631 1.00 78.44 87 VAL A CA 1
ATOM 666 C C . VAL A 1 87 ? -1.772 4.260 10.613 1.00 78.44 87 VAL A C 1
ATOM 668 O O . VAL A 1 87 ? -0.919 4.594 9.785 1.00 78.44 87 VAL A O 1
ATOM 671 N N . GLU A 1 88 ? -2.970 4.849 10.662 1.00 78.69 88 GLU A N 1
ATOM 672 C CA . GLU A 1 88 ? -3.348 5.968 9.794 1.00 78.69 88 GLU A CA 1
ATOM 673 C C . GLU A 1 88 ? -2.485 7.210 10.058 1.00 78.69 88 GLU A C 1
ATOM 675 O O . GLU A 1 88 ? -2.013 7.846 9.112 1.00 78.69 88 GLU A O 1
ATOM 680 N N . SER A 1 89 ? -2.242 7.536 11.328 1.00 82.81 89 SER A N 1
ATOM 681 C CA . SER A 1 89 ? -1.396 8.658 11.742 1.00 82.81 89 SER A CA 1
ATOM 682 C C . SER A 1 89 ? 0.036 8.510 11.223 1.00 82.81 89 SER A C 1
ATOM 684 O O . SER A 1 89 ? 0.549 9.413 10.555 1.00 82.81 89 SER A O 1
ATOM 686 N N . ILE A 1 90 ? 0.653 7.340 11.429 1.00 79.31 90 ILE A N 1
ATOM 687 C CA . ILE A 1 90 ? 2.004 7.041 10.930 1.00 79.31 90 ILE A CA 1
ATOM 688 C C . ILE A 1 90 ? 2.035 7.100 9.398 1.00 79.31 90 ILE A C 1
ATOM 690 O O . ILE A 1 90 ? 2.956 7.673 8.818 1.00 79.31 90 ILE A O 1
ATOM 694 N N . SER A 1 91 ? 1.005 6.583 8.721 1.00 75.69 91 SER A N 1
ATOM 695 C CA . SER A 1 91 ? 0.911 6.651 7.259 1.00 75.69 91 SER A CA 1
ATOM 696 C C . SER A 1 91 ? 0.812 8.081 6.729 1.00 75.69 91 SER A C 1
ATOM 698 O O . SER A 1 91 ? 1.468 8.406 5.739 1.00 75.69 91 SER A O 1
ATOM 700 N N . LYS A 1 92 ? 0.021 8.942 7.380 1.00 78.06 92 LYS A N 1
ATOM 701 C CA . LYS A 1 92 ? -0.056 10.374 7.056 1.00 78.06 92 LYS A CA 1
ATOM 702 C C . LYS A 1 92 ? 1.278 11.061 7.313 1.00 78.06 92 LYS A C 1
ATOM 704 O O . LYS A 1 92 ? 1.709 11.865 6.491 1.00 78.06 92 LYS A O 1
ATOM 709 N N . LYS A 1 93 ? 1.951 10.719 8.417 1.00 80.25 93 LYS A N 1
ATOM 710 C CA . LYS A 1 93 ? 3.265 11.268 8.749 1.00 80.25 93 LYS A CA 1
ATOM 711 C C . LYS A 1 93 ? 4.272 10.919 7.659 1.00 80.25 93 LYS A C 1
ATOM 713 O O . LYS A 1 93 ? 4.855 11.844 7.120 1.00 80.25 93 LYS A O 1
ATOM 718 N N . LEU A 1 94 ? 4.354 9.654 7.238 1.00 74.00 94 LEU A N 1
ATOM 719 C CA . LEU A 1 94 ? 5.209 9.165 6.139 1.00 74.00 94 LEU A CA 1
ATOM 720 C C . LEU A 1 94 ? 4.916 9.786 4.758 1.00 74.00 94 LEU A C 1
ATOM 722 O O . LEU A 1 94 ? 5.680 9.581 3.819 1.00 74.00 94 LEU A O 1
ATOM 726 N N . GLN A 1 95 ? 3.801 10.505 4.599 1.00 71.00 95 GLN A N 1
ATOM 727 C CA . GLN A 1 95 ? 3.478 11.270 3.386 1.00 71.00 95 GLN A CA 1
ATOM 728 C C . GLN A 1 95 ? 3.911 12.744 3.483 1.00 71.00 95 GLN A C 1
ATOM 730 O O . GLN A 1 95 ? 3.747 13.492 2.519 1.00 71.00 95 GLN A O 1
ATOM 735 N N . SER A 1 96 ? 4.443 13.171 4.631 1.00 75.81 96 SER A N 1
ATOM 736 C CA . SER A 1 96 ? 4.975 14.515 4.858 1.00 75.81 96 SER A CA 1
ATOM 737 C C . SER A 1 96 ? 6.271 14.727 4.085 1.00 75.81 96 SER A C 1
ATOM 739 O O . SER A 1 96 ? 7.138 13.859 4.064 1.00 75.81 96 SER A O 1
ATOM 741 N N . ILE A 1 97 ? 6.431 15.916 3.505 1.00 65.69 97 ILE A N 1
ATOM 742 C CA . ILE A 1 97 ? 7.633 16.277 2.741 1.00 65.69 97 ILE A CA 1
ATOM 743 C C . ILE A 1 97 ? 8.863 16.504 3.636 1.00 65.69 97 ILE A C 1
ATOM 745 O O . ILE A 1 97 ? 9.991 16.410 3.168 1.00 65.69 97 ILE A O 1
ATOM 749 N N . ASP A 1 98 ? 8.635 16.773 4.924 1.00 75.38 98 ASP A N 1
ATOM 750 C CA . ASP A 1 98 ? 9.672 17.143 5.897 1.00 75.38 98 ASP A CA 1
ATOM 751 C C . ASP A 1 98 ? 10.356 15.947 6.583 1.00 75.38 98 ASP A C 1
ATOM 753 O O . ASP A 1 98 ? 11.121 16.135 7.530 1.00 75.38 98 ASP A O 1
ATOM 757 N N . LEU A 1 99 ? 10.068 14.712 6.164 1.00 73.94 99 LEU A N 1
ATOM 758 C CA . LEU A 1 99 ? 10.707 13.532 6.740 1.00 73.94 99 LEU A CA 1
ATOM 759 C C . LEU A 1 99 ? 12.015 13.207 6.029 1.00 73.94 99 LEU A C 1
ATOM 761 O O . LEU A 1 99 ? 12.099 13.171 4.802 1.00 73.94 99 LEU A O 1
ATOM 765 N N . ASN A 1 100 ? 13.048 12.941 6.824 1.00 75.69 100 ASN A N 1
ATOM 766 C CA . ASN A 1 100 ? 14.270 12.346 6.313 1.00 75.69 100 ASN A CA 1
ATOM 767 C C . ASN A 1 100 ? 14.172 10.809 6.350 1.00 75.69 100 ASN A C 1
ATOM 769 O O . ASN A 1 100 ? 13.375 10.223 7.078 1.00 75.69 100 ASN A O 1
ATOM 773 N N . LEU A 1 101 ? 15.048 10.150 5.589 1.00 71.88 101 LEU A N 1
ATOM 774 C CA . LEU A 1 101 ? 15.091 8.688 5.465 1.00 71.88 101 LEU A CA 1
ATOM 775 C C . LEU A 1 101 ? 15.337 7.942 6.790 1.00 71.88 101 LEU A C 1
ATOM 777 O O . LEU A 1 101 ? 15.003 6.760 6.883 1.00 71.88 101 LEU A O 1
ATOM 781 N N . LEU A 1 102 ? 15.964 8.584 7.784 1.00 71.38 102 LEU A N 1
ATOM 782 C CA . LEU A 1 102 ? 16.197 7.975 9.093 1.00 71.38 102 LEU A CA 1
ATOM 783 C C . LEU A 1 102 ? 14.895 7.957 9.902 1.00 71.38 102 LEU A C 1
ATOM 785 O O . LEU A 1 102 ? 14.497 6.892 10.370 1.00 71.38 102 LEU A O 1
ATOM 789 N N . ASP A 1 103 ? 14.200 9.092 9.958 1.00 75.12 103 ASP A N 1
ATOM 790 C CA . ASP A 1 103 ? 12.900 9.228 10.619 1.00 75.12 103 ASP A CA 1
ATOM 791 C C . ASP A 1 103 ? 11.841 8.338 9.951 1.00 75.12 103 ASP A C 1
ATOM 793 O O . ASP A 1 103 ? 11.058 7.683 10.639 1.00 75.12 103 ASP A O 1
ATOM 797 N N . ASP A 1 104 ? 11.854 8.239 8.617 1.00 74.12 104 ASP A N 1
ATOM 798 C CA . ASP A 1 104 ? 10.994 7.317 7.864 1.00 74.12 104 ASP A CA 1
ATOM 799 C C . ASP A 1 104 ? 11.201 5.866 8.301 1.00 74.12 104 ASP A C 1
ATOM 801 O O . ASP A 1 104 ? 10.240 5.116 8.497 1.00 74.12 104 ASP A O 1
ATOM 805 N N . ARG A 1 105 ? 12.465 5.454 8.453 1.00 75.44 105 ARG A N 1
ATOM 806 C CA . ARG A 1 105 ? 12.813 4.093 8.866 1.00 75.44 105 ARG A CA 1
ATOM 807 C C . ARG A 1 105 ? 12.371 3.826 10.299 1.00 75.44 105 ARG A C 1
ATOM 809 O O . ARG A 1 105 ? 11.842 2.750 10.571 1.00 75.44 105 ARG A O 1
ATOM 816 N N . ASP A 1 106 ? 12.574 4.785 11.192 1.00 79.56 106 ASP A N 1
ATOM 817 C CA . ASP A 1 106 ? 12.213 4.646 12.600 1.00 79.56 106 ASP A CA 1
ATOM 818 C C . ASP A 1 106 ? 10.684 4.600 12.773 1.00 79.56 106 ASP A C 1
ATOM 820 O O . ASP A 1 106 ? 10.176 3.745 13.501 1.00 79.56 106 ASP A O 1
ATOM 824 N N . LEU A 1 107 ? 9.933 5.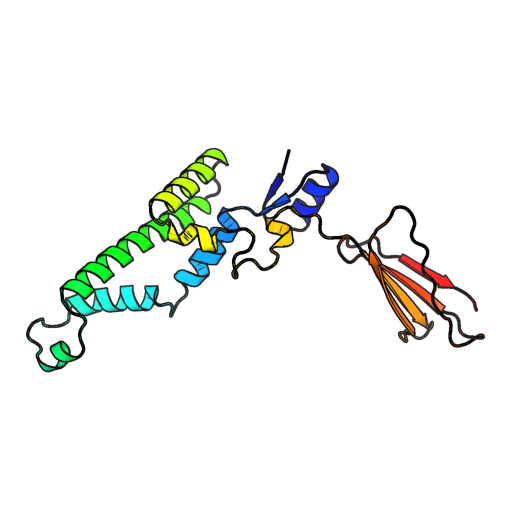400 12.006 1.00 80.81 107 LEU A N 1
ATOM 825 C CA . LEU A 1 107 ? 8.469 5.315 11.925 1.00 80.81 107 LEU A CA 1
ATOM 826 C C . LEU A 1 107 ? 7.995 3.955 11.394 1.00 80.81 107 LEU A C 1
ATOM 828 O O . LEU A 1 107 ? 7.030 3.390 11.914 1.00 80.81 107 LEU A O 1
ATOM 832 N N . LEU A 1 108 ? 8.662 3.409 10.374 1.00 75.88 108 LEU A N 1
ATOM 833 C CA . LEU A 1 108 ? 8.303 2.105 9.814 1.00 75.88 108 LEU A CA 1
ATOM 834 C C . LEU A 1 108 ? 8.595 0.953 10.786 1.00 75.88 108 LEU A C 1
ATOM 836 O O . LEU A 1 108 ? 7.806 0.012 10.877 1.00 75.88 108 LEU A O 1
ATOM 840 N N . ASN A 1 109 ? 9.711 1.028 11.513 1.00 78.25 109 ASN A N 1
ATOM 841 C CA . ASN A 1 109 ? 10.064 0.059 12.547 1.00 78.25 109 ASN A CA 1
ATOM 842 C C . ASN A 1 109 ? 9.067 0.119 13.708 1.00 78.25 109 ASN A C 1
ATOM 844 O O . ASN A 1 109 ? 8.515 -0.916 14.076 1.00 78.25 109 ASN A O 1
ATOM 848 N N . GLY A 1 110 ? 8.747 1.319 14.204 1.00 80.44 110 GLY A N 1
ATOM 849 C CA . GLY A 1 110 ? 7.730 1.500 15.243 1.00 80.44 110 GLY A CA 1
ATOM 850 C C . GLY A 1 110 ? 6.354 0.981 14.812 1.00 80.44 110 GLY A C 1
ATOM 851 O O . GLY A 1 110 ? 5.650 0.339 15.587 1.00 80.44 110 GLY A O 1
ATOM 852 N N . LEU A 1 111 ? 5.986 1.153 13.539 1.00 78.38 111 LEU A N 1
ATOM 853 C CA . LEU A 1 111 ? 4.757 0.576 12.993 1.00 78.38 111 LEU A CA 1
ATOM 854 C C . LEU A 1 111 ? 4.769 -0.962 12.998 1.00 78.38 111 LEU A C 1
ATOM 856 O O . LEU A 1 111 ? 3.744 -1.587 13.276 1.00 78.38 111 LEU A O 1
ATOM 860 N N . LEU A 1 112 ? 5.908 -1.581 12.680 1.00 78.44 112 LEU A N 1
ATOM 861 C CA . LEU A 1 112 ? 6.073 -3.037 12.722 1.00 78.44 112 LEU A CA 1
ATOM 862 C C . LEU A 1 112 ? 6.065 -3.582 14.156 1.00 78.44 112 LEU A C 1
ATOM 864 O O . LEU A 1 112 ? 5.597 -4.702 14.360 1.00 78.44 112 LEU A O 1
ATOM 868 N N . GLU A 1 113 ? 6.522 -2.798 15.133 1.00 81.31 113 GLU A N 1
ATOM 869 C CA . GLU A 1 113 ? 6.409 -3.120 16.561 1.00 81.31 113 GLU A CA 1
ATOM 870 C C . GLU A 1 113 ? 4.950 -3.073 17.035 1.00 81.31 113 GLU A C 1
ATOM 872 O O . GLU A 1 113 ? 4.491 -4.007 17.694 1.00 81.31 113 GLU A O 1
ATOM 877 N N . ILE A 1 114 ? 4.195 -2.039 16.641 1.00 76.56 114 ILE A N 1
ATOM 878 C CA . ILE A 1 114 ? 2.767 -1.893 16.980 1.00 76.56 114 ILE A CA 1
ATOM 879 C C . ILE A 1 114 ? 1.928 -2.972 16.285 1.00 76.56 114 ILE A C 1
ATOM 881 O O . ILE A 1 114 ? 1.021 -3.554 16.882 1.00 76.56 114 ILE A O 1
ATOM 885 N N . LYS A 1 115 ? 2.221 -3.268 15.013 1.00 75.88 115 LYS A N 1
ATOM 886 C CA . LYS A 1 115 ? 1.447 -4.228 14.224 1.00 75.88 115 LYS A CA 1
ATOM 887 C C . LYS A 1 115 ? 2.347 -5.176 13.429 1.00 75.88 115 LYS A C 1
ATOM 889 O O . LYS A 1 115 ? 2.464 -5.050 12.205 1.00 75.88 115 LYS A O 1
ATOM 894 N N . PRO A 1 116 ? 2.854 -6.245 14.069 1.00 78.81 116 PRO A N 1
ATOM 895 C CA . PRO A 1 116 ? 3.710 -7.230 13.409 1.00 78.81 116 PRO A CA 1
ATOM 896 C C . PRO A 1 116 ? 3.058 -7.891 12.189 1.00 78.81 116 PRO A C 1
ATOM 898 O O . PRO A 1 116 ? 3.742 -8.270 11.242 1.00 78.81 116 PRO A O 1
ATOM 901 N N . SER A 1 117 ? 1.722 -7.987 12.152 1.00 73.50 117 SER A N 1
ATOM 902 C CA . SER A 1 117 ? 0.991 -8.552 11.009 1.00 73.50 117 SER A CA 1
ATOM 903 C C . SER A 1 117 ? 1.110 -7.726 9.721 1.00 73.50 117 SER A C 1
ATOM 905 O O . SER A 1 117 ? 0.816 -8.248 8.648 1.00 73.50 117 SER A O 1
ATOM 907 N N . LEU A 1 118 ? 1.523 -6.451 9.795 1.00 72.00 118 LEU A N 1
ATOM 908 C CA . LEU A 1 118 ? 1.808 -5.639 8.605 1.00 72.00 118 LEU A CA 1
ATOM 909 C C . LEU A 1 118 ? 3.063 -6.112 7.866 1.00 72.00 118 LEU A C 1
ATOM 911 O O . LEU A 1 118 ? 3.177 -5.843 6.673 1.00 72.00 118 LEU A O 1
ATOM 915 N N . SER A 1 119 ? 3.955 -6.868 8.518 1.00 73.81 119 SER A N 1
ATOM 916 C CA . SER A 1 119 ? 5.160 -7.427 7.887 1.00 73.81 119 SER A CA 1
ATOM 917 C C . SER A 1 119 ? 4.849 -8.215 6.612 1.00 73.81 119 SER A C 1
ATOM 919 O O . SER A 1 119 ? 5.542 -8.052 5.614 1.00 73.81 119 SER A O 1
ATOM 921 N N . HIS A 1 120 ? 3.756 -8.986 6.603 1.00 74.19 120 HIS A N 1
ATOM 922 C CA . HIS A 1 120 ? 3.319 -9.746 5.431 1.00 74.19 120 HIS A CA 1
ATOM 923 C C . HIS A 1 120 ? 2.912 -8.837 4.262 1.00 74.19 120 HIS A C 1
ATOM 925 O O . HIS A 1 120 ? 3.193 -9.136 3.107 1.00 74.19 120 HIS A O 1
ATOM 931 N N . TYR A 1 121 ? 2.275 -7.699 4.542 1.00 66.88 121 TYR A N 1
ATOM 932 C CA . TYR A 1 121 ? 1.895 -6.715 3.520 1.00 66.88 121 TYR A CA 1
ATOM 933 C C . TYR A 1 121 ? 3.091 -5.868 3.068 1.00 66.88 121 TYR A C 1
ATOM 935 O O . TYR A 1 121 ? 3.157 -5.427 1.921 1.00 66.88 121 TYR A O 1
ATOM 943 N N . LEU A 1 122 ? 4.068 -5.691 3.954 1.00 68.56 122 LEU A N 1
ATOM 944 C CA . LEU A 1 122 ? 5.344 -5.032 3.710 1.00 68.56 122 LEU A CA 1
ATOM 945 C C . LEU A 1 122 ? 6.428 -6.014 3.218 1.00 68.56 122 LEU A C 1
ATOM 947 O O . LEU A 1 122 ? 7.614 -5.686 3.203 1.00 68.56 122 LEU A O 1
ATOM 951 N N . ALA A 1 123 ? 6.066 -7.212 2.784 1.00 73.19 123 ALA A N 1
ATOM 952 C CA . ALA A 1 123 ? 7.018 -8.069 2.106 1.00 73.19 123 ALA A CA 1
ATOM 953 C C . ALA A 1 123 ? 7.173 -7.610 0.638 1.00 73.19 123 ALA A C 1
ATOM 955 O O . ALA A 1 123 ? 6.182 -7.210 0.021 1.00 73.19 123 ALA A O 1
ATOM 956 N N . PRO A 1 124 ? 8.378 -7.677 0.040 1.00 67.06 124 PRO A N 1
ATOM 957 C CA . PRO A 1 124 ? 8.586 -7.383 -1.385 1.00 67.06 124 PRO A CA 1
ATOM 958 C C . PRO A 1 1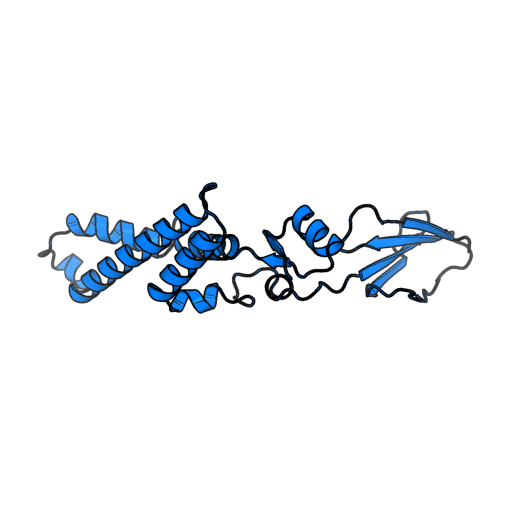24 ? 7.741 -8.249 -2.334 1.00 67.06 124 PRO A C 1
ATOM 960 O O . PRO A 1 124 ? 7.532 -7.893 -3.486 1.00 67.06 124 PRO A O 1
ATOM 963 N N . ASN A 1 125 ? 7.273 -9.399 -1.854 1.00 70.69 125 ASN A N 1
ATOM 964 C CA . ASN A 1 125 ? 6.468 -10.380 -2.573 1.00 70.69 125 ASN A CA 1
ATOM 965 C C . ASN A 1 125 ? 5.009 -10.438 -2.093 1.00 70.69 125 ASN A C 1
ATOM 967 O O . ASN A 1 125 ? 4.342 -11.439 -2.340 1.00 70.69 125 ASN A O 1
ATOM 971 N N . SER A 1 126 ? 4.525 -9.424 -1.374 1.00 76.19 126 SER A N 1
ATOM 972 C CA . SER A 1 126 ? 3.142 -9.418 -0.899 1.00 76.19 126 SER A CA 1
ATOM 973 C C . SER A 1 126 ? 2.152 -9.292 -2.062 1.00 76.19 126 SER A C 1
ATOM 975 O O . SER A 1 126 ? 2.447 -8.649 -3.067 1.00 76.19 126 SER A O 1
ATOM 977 N N . ASP A 1 127 ? 0.944 -9.847 -1.918 1.00 71.06 127 ASP A N 1
ATOM 978 C CA . ASP A 1 127 ? -0.085 -9.838 -2.978 1.00 71.06 127 ASP A CA 1
ATOM 979 C C . ASP A 1 127 ? -0.498 -8.426 -3.433 1.00 71.06 127 ASP A C 1
ATOM 981 O O . ASP A 1 127 ? -1.093 -8.242 -4.494 1.00 71.06 127 ASP A O 1
ATOM 985 N N . ILE A 1 128 ? -0.212 -7.409 -2.615 1.00 67.62 128 ILE A N 1
ATOM 986 C CA . ILE A 1 128 ? -0.489 -6.005 -2.933 1.00 67.62 128 ILE A CA 1
ATOM 987 C C . ILE A 1 128 ? 0.600 -5.366 -3.810 1.00 67.62 128 ILE A C 1
ATOM 989 O O . ILE A 1 128 ? 0.394 -4.267 -4.330 1.00 67.62 128 ILE A O 1
ATOM 993 N N . VAL A 1 129 ? 1.750 -6.024 -3.980 1.00 63.62 129 VAL A N 1
ATOM 994 C CA . VAL A 1 129 ? 2.859 -5.563 -4.817 1.00 63.62 129 VAL A CA 1
ATOM 995 C C . VAL A 1 129 ? 2.617 -5.991 -6.264 1.00 63.62 129 VAL A C 1
ATOM 997 O O . VAL A 1 129 ? 2.672 -7.165 -6.612 1.00 63.62 129 VAL A O 1
ATOM 1000 N N . HIS A 1 130 ? 2.418 -5.010 -7.146 1.00 63.94 130 HIS A N 1
ATOM 1001 C CA . HIS A 1 130 ? 2.196 -5.247 -8.578 1.00 63.94 130 HIS A CA 1
ATOM 1002 C C . HIS A 1 130 ? 3.416 -5.859 -9.293 1.00 63.94 130 HIS A C 1
ATOM 1004 O O . HIS A 1 130 ? 3.287 -6.546 -10.305 1.00 63.94 130 HIS A O 1
ATOM 1010 N N . SER A 1 131 ? 4.629 -5.569 -8.822 1.00 65.94 131 SER A N 1
ATOM 1011 C CA . SER A 1 131 ? 5.864 -6.035 -9.462 1.00 65.94 131 SER A CA 1
ATOM 1012 C C . SER A 1 131 ? 6.878 -6.498 -8.416 1.00 65.94 131 SER A C 1
ATOM 1014 O O . SER A 1 131 ? 7.790 -5.747 -8.079 1.00 65.94 131 SER A O 1
ATOM 1016 N N . PRO A 1 132 ? 6.741 -7.736 -7.907 1.00 68.75 132 PRO A N 1
ATOM 1017 C CA . PRO A 1 132 ? 7.609 -8.270 -6.856 1.00 68.75 132 PRO A CA 1
ATOM 1018 C C . PRO A 1 132 ? 9.094 -8.251 -7.216 1.00 68.75 132 PRO A C 1
ATOM 1020 O O . PRO A 1 132 ? 9.941 -7.964 -6.377 1.00 68.75 132 PRO A O 1
ATOM 1023 N N . ASP A 1 133 ? 9.423 -8.500 -8.485 1.00 65.62 133 ASP A N 1
ATOM 1024 C CA . ASP A 1 133 ? 10.809 -8.473 -8.955 1.00 65.62 133 ASP A CA 1
ATOM 1025 C C . ASP A 1 133 ? 11.447 -7.081 -8.829 1.00 65.62 133 ASP A C 1
ATOM 1027 O O . ASP A 1 133 ? 12.635 -6.985 -8.533 1.00 65.62 133 ASP A O 1
ATOM 1031 N N . PHE A 1 134 ? 10.660 -6.008 -8.973 1.00 62.00 134 PHE A N 1
ATOM 1032 C CA . PHE A 1 134 ? 11.128 -4.640 -8.741 1.00 62.00 134 PHE A CA 1
ATOM 1033 C C . PHE A 1 134 ? 11.430 -4.397 -7.259 1.00 62.00 134 PHE A C 1
ATOM 1035 O O . PHE A 1 134 ? 12.507 -3.917 -6.922 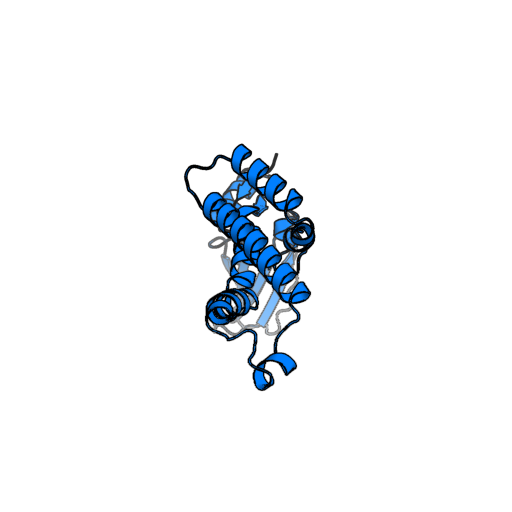1.00 62.00 134 PHE A O 1
ATOM 1042 N N . GLU A 1 135 ? 10.516 -4.781 -6.367 1.00 62.97 135 GLU A N 1
ATOM 1043 C CA . GLU A 1 135 ? 10.688 -4.607 -4.917 1.00 62.97 135 GLU A CA 1
ATOM 1044 C C . GLU A 1 135 ? 11.830 -5.464 -4.348 1.00 62.97 135 GLU A C 1
ATOM 1046 O O . GLU A 1 135 ? 12.461 -5.093 -3.360 1.00 62.97 135 GLU A O 1
ATOM 1051 N N . LEU A 1 136 ? 12.138 -6.593 -4.991 1.00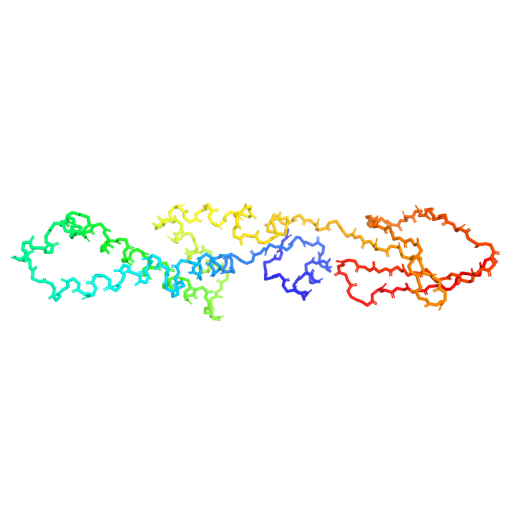 65.19 136 LEU A N 1
ATOM 1052 C CA . LEU A 1 136 ? 13.299 -7.433 -4.684 1.00 65.19 136 LEU A CA 1
ATOM 1053 C C . LEU A 1 136 ? 14.614 -6.882 -5.263 1.00 65.19 136 LEU A C 1
ATOM 1055 O O . LEU A 1 136 ? 15.658 -7.517 -5.107 1.00 65.19 136 LEU A O 1
ATOM 1059 N N . GLY A 1 137 ? 14.577 -5.743 -5.963 1.00 58.16 137 GLY A N 1
ATOM 1060 C CA . GLY A 1 137 ? 15.739 -5.165 -6.634 1.00 58.16 137 GLY A CA 1
ATOM 1061 C C . GLY A 1 137 ? 16.300 -6.067 -7.735 1.00 58.16 137 GLY A C 1
ATOM 1062 O O . GLY A 1 137 ? 17.462 -5.914 -8.122 1.00 58.16 137 GLY A O 1
ATOM 1063 N N . LYS A 1 138 ? 15.508 -7.024 -8.240 1.00 59.31 138 LYS A N 1
ATOM 1064 C CA . LYS A 1 138 ? 15.933 -7.841 -9.370 1.00 59.31 138 LYS A CA 1
ATOM 1065 C C . LYS A 1 138 ? 15.895 -6.958 -10.614 1.00 59.31 138 LYS A C 1
ATOM 1067 O O . LYS A 1 138 ? 14.872 -6.326 -10.890 1.00 59.31 138 LYS A O 1
ATOM 1072 N N . PRO A 1 139 ? 16.983 -6.899 -11.395 1.00 54.94 139 PRO A N 1
ATOM 1073 C CA . PRO A 1 139 ? 16.945 -6.193 -12.660 1.00 54.94 139 PRO A CA 1
ATOM 1074 C C . PRO A 1 139 ? 15.858 -6.833 -13.526 1.00 54.94 139 PRO A C 1
ATOM 1076 O O . PRO A 1 139 ? 15.889 -8.042 -13.762 1.00 54.94 139 PRO A O 1
ATOM 1079 N N . LYS A 1 140 ? 14.891 -6.031 -13.997 1.00 55.12 140 LYS A N 1
ATOM 1080 C CA . LYS A 1 140 ? 13.979 -6.472 -15.058 1.00 55.12 140 LYS A CA 1
ATOM 1081 C C . LYS A 1 140 ? 14.872 -6.996 -16.190 1.00 55.12 140 LYS A C 1
ATOM 1083 O O . LYS A 1 140 ? 15.780 -6.260 -16.591 1.00 55.12 140 LYS A O 1
ATOM 1088 N N . PRO A 1 141 ? 14.690 -8.235 -16.679 1.00 58.75 141 PRO A N 1
ATOM 1089 C CA . PRO A 1 141 ? 15.434 -8.689 -17.839 1.00 58.75 141 PRO A CA 1
ATOM 1090 C C . PRO A 1 141 ? 15.037 -7.777 -19.000 1.00 58.75 141 PRO A C 1
ATOM 1092 O O . PRO A 1 141 ? 13.925 -7.867 -19.510 1.00 58.75 141 PRO A O 1
ATOM 1095 N N . TYR A 1 142 ? 15.914 -6.831 -19.339 1.00 68.12 142 TYR A N 1
ATOM 1096 C CA . TYR A 1 142 ? 15.719 -5.938 -20.473 1.00 68.12 142 TYR A CA 1
ATOM 1097 C C . TYR A 1 142 ? 15.593 -6.790 -21.724 1.00 68.12 142 TYR A C 1
ATOM 1099 O O . TYR A 1 142 ? 16.342 -7.757 -21.884 1.00 68.12 142 TYR A O 1
ATOM 1107 N N . GLY A 1 143 ? 14.666 -6.437 -22.601 1.00 76.81 143 GLY A N 1
ATOM 1108 C CA . GLY A 1 143 ? 14.492 -7.124 -23.863 1.00 76.81 143 GLY A CA 1
ATOM 1109 C C . GLY A 1 143 ? 14.134 -6.170 -24.984 1.00 76.81 143 GLY A C 1
ATOM 1110 O O . GLY A 1 143 ? 13.861 -4.983 -24.790 1.00 76.81 143 GLY A O 1
ATOM 1111 N N . PHE A 1 144 ? 14.150 -6.724 -26.183 1.00 84.62 144 PHE A N 1
ATOM 1112 C CA . PHE A 1 144 ? 13.668 -6.056 -27.373 1.00 84.62 144 PHE A CA 1
ATOM 1113 C C . PHE A 1 144 ? 12.623 -6.923 -28.045 1.00 84.62 144 PHE A C 1
ATOM 1115 O O . PHE A 1 144 ? 12.761 -8.148 -28.119 1.00 84.62 144 PHE A O 1
ATOM 1122 N N . TYR A 1 145 ? 11.604 -6.271 -28.581 1.00 86.19 145 TYR A N 1
ATOM 1123 C CA . TYR A 1 145 ? 10.756 -6.864 -29.592 1.00 86.19 145 TYR A CA 1
ATOM 1124 C C . TYR A 1 145 ? 11.401 -6.622 -30.945 1.00 86.19 145 TYR A C 1
ATOM 1126 O O . TYR A 1 145 ? 11.587 -5.482 -31.359 1.00 86.19 145 TYR A O 1
ATOM 1134 N N . VAL A 1 146 ? 11.750 -7.710 -31.617 1.00 87.94 146 VAL A N 1
ATOM 1135 C CA . VAL A 1 146 ? 12.141 -7.696 -33.020 1.00 87.94 146 VAL A CA 1
ATOM 1136 C C . VAL A 1 146 ? 10.900 -8.051 -33.821 1.00 87.94 146 VAL A C 1
ATOM 1138 O O . VAL A 1 146 ? 10.392 -9.173 -33.734 1.00 87.94 146 VAL A O 1
ATOM 1141 N N . ILE A 1 147 ? 10.385 -7.068 -34.542 1.00 89.06 147 ILE A N 1
ATOM 1142 C CA . ILE A 1 147 ? 9.130 -7.132 -35.275 1.00 89.06 147 ILE A CA 1
ATOM 1143 C C . ILE A 1 147 ? 9.441 -6.996 -36.758 1.00 89.06 147 ILE A C 1
ATOM 1145 O O . ILE A 1 147 ? 10.181 -6.106 -37.157 1.00 89.06 147 ILE A O 1
ATOM 1149 N N . LEU A 1 148 ? 8.873 -7.876 -37.570 1.00 86.50 148 LEU A N 1
ATOM 1150 C CA . LEU A 1 148 ? 8.938 -7.800 -39.019 1.00 86.50 148 LEU A CA 1
ATOM 1151 C C . LEU A 1 148 ? 7.543 -7.480 -39.546 1.00 86.50 148 LEU A C 1
ATOM 1153 O O . LEU A 1 148 ? 6.597 -8.223 -39.263 1.00 86.50 148 LEU A O 1
ATOM 1157 N N . THR A 1 149 ? 7.427 -6.403 -40.305 1.00 87.25 149 THR A N 1
ATOM 1158 C CA . THR A 1 149 ? 6.202 -5.969 -40.980 1.00 87.25 149 THR A CA 1
ATOM 1159 C C . THR A 1 149 ? 6.426 -5.918 -42.489 1.00 87.25 149 THR A C 1
ATOM 1161 O O . THR A 1 149 ? 7.560 -5.863 -42.970 1.00 87.25 149 THR A O 1
ATOM 1164 N N . THR A 1 150 ? 5.353 -5.983 -43.270 1.00 84.00 150 THR A N 1
ATOM 1165 C CA . THR A 1 150 ? 5.399 -5.589 -44.686 1.00 84.00 150 THR A CA 1
ATOM 1166 C C . THR A 1 150 ? 5.401 -4.063 -44.793 1.00 84.00 150 THR A C 1
ATOM 1168 O O . THR A 1 150 ? 4.965 -3.380 -43.866 1.00 84.00 150 THR A O 1
ATOM 1171 N N . LYS A 1 151 ? 5.813 -3.502 -45.939 1.00 79.56 151 LYS A N 1
ATOM 1172 C CA . LYS A 1 151 ? 5.660 -2.054 -46.211 1.00 79.56 151 LYS A CA 1
ATOM 1173 C C . LYS A 1 151 ? 4.223 -1.528 -46.077 1.00 79.56 151 LYS A C 1
ATOM 1175 O O . LYS A 1 151 ? 4.022 -0.333 -45.898 1.00 79.56 151 LYS A O 1
ATOM 1180 N N . GLU A 1 152 ? 3.236 -2.412 -46.173 1.00 79.56 152 GLU A N 1
ATOM 1181 C CA . GLU A 1 152 ? 1.810 -2.107 -46.008 1.00 79.56 152 GLU A CA 1
ATOM 1182 C C . GLU A 1 152 ? 1.379 -2.097 -44.527 1.00 79.56 152 GLU A C 1
ATOM 1184 O O . GLU A 1 152 ? 0.230 -1.793 -44.216 1.00 79.56 152 GLU A O 1
ATOM 1189 N N . GLY A 1 153 ? 2.302 -2.396 -43.605 1.00 79.00 153 GLY A N 1
ATOM 1190 C CA . GLY A 1 153 ? 2.067 -2.410 -42.163 1.00 79.00 153 GLY A CA 1
ATOM 1191 C C . GLY A 1 153 ? 1.503 -3.728 -41.628 1.00 79.00 153 GLY A C 1
ATOM 1192 O O . GLY A 1 153 ? 1.139 -3.791 -40.453 1.00 79.00 153 GLY A O 1
ATOM 1193 N N . GLU A 1 154 ? 1.435 -4.793 -42.436 1.00 84.69 154 GLU A N 1
ATOM 1194 C CA . GLU A 1 154 ? 0.982 -6.097 -41.944 1.00 84.69 154 GLU A CA 1
ATOM 1195 C C . GLU A 1 154 ? 2.070 -6.775 -41.113 1.00 84.69 154 GLU A C 1
ATOM 1197 O O . GLU A 1 154 ? 3.232 -6.859 -41.514 1.00 84.69 154 GLU A O 1
ATOM 1202 N N . LEU A 1 155 ? 1.684 -7.306 -39.955 1.00 84.75 155 LEU A N 1
ATOM 1203 C CA . LEU A 1 155 ? 2.582 -8.011 -39.052 1.00 84.75 155 LEU A CA 1
ATOM 1204 C C . LEU A 1 155 ? 2.942 -9.399 -39.598 1.00 84.75 155 LEU A C 1
ATOM 1206 O O . LEU A 1 155 ? 2.079 -10.262 -39.738 1.00 84.75 155 LEU A O 1
ATOM 1210 N N . VAL A 1 156 ? 4.230 -9.638 -39.840 1.00 85.06 156 VAL A N 1
ATOM 1211 C CA . VAL A 1 156 ? 4.742 -10.910 -40.379 1.00 85.06 156 VAL A CA 1
ATOM 1212 C C . VAL A 1 156 ? 5.345 -11.768 -39.273 1.00 85.06 156 VAL A C 1
ATOM 1214 O O . VAL A 1 156 ? 5.098 -12.973 -39.206 1.00 85.06 156 VAL A O 1
ATOM 1217 N N . HIS A 1 157 ? 6.150 -11.166 -38.395 1.00 83.94 157 HIS A N 1
ATOM 1218 C CA . HIS A 1 157 ? 6.778 -11.884 -37.289 1.00 83.94 157 HIS A CA 1
ATOM 1219 C C . HIS A 1 157 ? 6.998 -10.981 -36.081 1.00 83.94 157 HIS A C 1
ATOM 1221 O O . HIS A 1 157 ? 7.330 -9.809 -36.226 1.00 83.94 157 HIS A O 1
ATOM 1227 N N . VAL A 1 158 ? 6.880 -11.548 -34.883 1.00 88.62 158 VAL A N 1
ATOM 1228 C CA . VAL A 1 158 ? 7.246 -10.883 -33.629 1.00 88.62 158 VAL A CA 1
ATOM 1229 C C . VAL A 1 158 ? 8.056 -11.849 -32.797 1.00 88.62 158 VAL A C 1
ATOM 1231 O O . VAL A 1 158 ? 7.635 -12.981 -32.560 1.00 88.62 158 VAL A O 1
ATOM 1234 N N . LYS A 1 159 ? 9.206 -11.388 -32.314 1.00 87.00 159 LYS A N 1
ATOM 1235 C CA . LYS A 1 159 ? 10.036 -12.156 -31.395 1.00 87.00 159 LYS A CA 1
ATOM 1236 C C . LYS A 1 159 ? 10.542 -11.272 -30.269 1.00 87.00 159 LYS A C 1
ATOM 1238 O O . LYS A 1 159 ? 11.206 -10.270 -30.516 1.00 87.00 159 LYS A O 1
ATOM 1243 N N . HIS A 1 160 ? 10.255 -11.666 -29.032 1.00 86.06 160 HIS A N 1
ATOM 1244 C CA . HIS A 1 160 ? 10.885 -11.064 -27.860 1.00 86.06 160 HIS A CA 1
ATOM 1245 C C . HIS A 1 160 ? 12.258 -11.693 -27.636 1.00 86.06 160 HIS A C 1
ATOM 1247 O O . HIS A 1 160 ? 12.417 -12.915 -27.740 1.00 86.06 160 HIS A O 1
ATOM 1253 N N . VAL A 1 161 ? 13.260 -10.862 -27.364 1.00 84.38 161 VAL A N 1
ATOM 1254 C CA . VAL A 1 161 ? 14.622 -11.321 -27.107 1.00 84.38 161 VAL A CA 1
ATOM 1255 C C . VAL A 1 161 ? 15.223 -10.567 -25.934 1.00 84.38 161 VAL A C 1
ATOM 1257 O O . VAL A 1 161 ? 15.219 -9.341 -25.908 1.00 84.38 161 VAL A O 1
ATOM 1260 N N . ALA A 1 162 ? 15.789 -11.307 -24.982 1.00 81.38 162 ALA A N 1
ATOM 1261 C CA . ALA A 1 162 ? 16.524 -10.725 -23.868 1.00 81.38 162 ALA A CA 1
ATOM 1262 C C . ALA A 1 162 ? 17.771 -9.969 -24.359 1.00 81.38 162 ALA A C 1
ATOM 1264 O O . ALA A 1 162 ? 18.493 -10.427 -25.252 1.00 81.38 162 ALA A O 1
ATOM 1265 N N . TRP A 1 163 ? 18.046 -8.828 -23.736 1.00 76.25 163 TRP A N 1
ATOM 1266 C CA . TRP A 1 163 ? 19.187 -7.973 -24.019 1.00 76.25 163 TRP A CA 1
ATOM 1267 C C . TRP A 1 163 ? 20.496 -8.725 -23.766 1.00 76.25 163 TRP A C 1
ATOM 1269 O O . TRP A 1 163 ? 20.739 -9.266 -22.685 1.00 76.25 163 TRP A O 1
ATOM 1279 N N . LYS A 1 164 ? 21.363 -8.729 -24.778 1.00 73.75 164 LYS A N 1
ATOM 1280 C CA . LYS A 1 164 ? 22.774 -9.112 -24.683 1.00 73.75 164 LYS A CA 1
ATOM 1281 C C . LYS A 1 164 ? 23.583 -8.133 -25.526 1.00 73.75 164 LYS A C 1
ATOM 1283 O O . LYS A 1 164 ? 23.052 -7.540 -26.458 1.00 73.75 164 LYS A O 1
ATOM 1288 N N . HIS A 1 165 ? 24.883 -8.035 -25.254 1.00 71.06 165 HIS A N 1
ATOM 1289 C CA . HIS A 1 165 ? 25.807 -7.174 -26.006 1.00 71.06 165 HIS A CA 1
ATOM 1290 C C . HIS A 1 165 ? 25.742 -7.393 -27.528 1.00 71.06 165 HIS A C 1
ATOM 1292 O O . HIS A 1 165 ? 25.873 -6.452 -28.304 1.00 71.06 165 HIS A O 1
ATOM 1298 N N . LYS A 1 166 ? 25.523 -8.644 -27.954 1.00 76.94 166 LYS A N 1
ATOM 1299 C CA . LYS A 1 166 ? 25.176 -9.015 -29.327 1.00 76.94 166 LYS A CA 1
ATOM 1300 C C . LYS A 1 166 ? 24.146 -10.132 -29.298 1.00 76.94 166 LYS A C 1
ATOM 1302 O O . LYS A 1 166 ? 24.300 -11.113 -28.569 1.00 76.94 166 LYS A O 1
ATOM 1307 N N . VAL A 1 167 ? 23.119 -9.992 -30.123 1.00 79.00 167 VAL A N 1
ATOM 1308 C CA . VAL A 1 167 ? 22.043 -10.966 -30.271 1.00 79.00 167 VAL A CA 1
ATOM 1309 C C . VAL A 1 167 ? 21.886 -11.255 -31.756 1.00 79.00 167 VAL A C 1
ATOM 1311 O O . VAL A 1 167 ? 21.696 -10.339 -32.550 1.00 79.00 167 VAL A O 1
ATOM 1314 N N . LYS A 1 168 ? 21.964 -12.532 -32.137 1.00 82.38 168 LYS A N 1
ATOM 1315 C CA . LYS A 1 168 ? 21.627 -12.973 -33.491 1.00 82.38 168 LYS A CA 1
ATOM 1316 C C . LYS A 1 168 ? 20.182 -13.454 -33.490 1.00 82.38 168 LYS A C 1
ATOM 1318 O O . LYS A 1 168 ? 19.843 -14.379 -32.753 1.00 82.38 168 LYS A O 1
ATOM 1323 N N . VAL A 1 169 ? 19.346 -12.829 -34.310 1.00 81.00 169 VAL A N 1
ATOM 1324 C CA . VAL A 1 169 ? 17.934 -13.185 -34.454 1.00 81.00 169 VAL A CA 1
ATOM 1325 C C . VAL A 1 169 ? 17.714 -13.687 -35.871 1.00 81.00 169 VAL A C 1
ATOM 1327 O O . VAL A 1 169 ? 17.943 -12.963 -36.831 1.00 81.00 169 VAL A O 1
ATOM 1330 N N . SER A 1 170 ? 17.308 -14.947 -35.996 1.00 81.12 170 SER A N 1
ATOM 1331 C CA . SER A 1 170 ? 16.888 -15.530 -37.268 1.00 81.12 170 SER A CA 1
ATOM 1332 C C . SER A 1 170 ? 15.380 -15.378 -37.413 1.00 81.12 170 SER A C 1
ATOM 1334 O O . SER A 1 170 ? 14.635 -15.797 -36.523 1.00 81.12 170 SER A O 1
ATOM 1336 N N . LEU A 1 171 ? 14.963 -14.777 -38.523 1.00 77.19 171 LEU A N 1
ATOM 1337 C CA . LEU A 1 171 ? 13.574 -14.564 -38.918 1.00 77.19 171 LEU A CA 1
ATOM 1338 C C . LEU A 1 171 ? 13.366 -15.264 -40.264 1.00 77.19 171 LEU A C 1
ATOM 1340 O O . LEU A 1 171 ? 14.225 -15.177 -41.140 1.00 77.19 171 LEU A O 1
ATOM 1344 N N . SER A 1 172 ? 12.257 -15.981 -40.424 1.00 75.69 172 SER A N 1
ATOM 1345 C CA . SER A 1 172 ? 11.886 -16.597 -41.700 1.00 75.69 172 SER A CA 1
ATOM 1346 C C . SER A 1 172 ? 11.073 -15.608 -42.530 1.00 75.69 172 SER A C 1
ATOM 1348 O O . SER A 1 172 ? 10.028 -15.154 -42.065 1.00 75.69 172 SER A O 1
ATOM 1350 N N . MET A 1 173 ? 11.523 -15.304 -43.747 1.00 71.69 173 MET A N 1
ATOM 1351 C CA . MET A 1 173 ? 10.795 -14.448 -44.688 1.00 71.69 173 MET A CA 1
ATOM 1352 C C . MET A 1 173 ? 9.910 -15.309 -45.605 1.00 71.69 173 MET A C 1
ATOM 1354 O O . MET A 1 173 ? 10.444 -16.129 -46.351 1.00 71.69 173 MET A O 1
ATOM 1358 N N . PRO A 1 174 ? 8.570 -15.184 -45.540 1.00 69.56 174 PRO A N 1
ATOM 1359 C CA . PRO A 1 174 ? 7.666 -16.083 -46.258 1.00 69.56 174 PRO A CA 1
ATOM 1360 C C . PRO A 1 174 ? 7.470 -15.747 -47.747 1.00 69.56 174 PRO A C 1
ATOM 1362 O O . PRO A 1 174 ? 7.014 -16.616 -48.486 1.00 69.56 174 PRO A O 1
ATOM 1365 N N . LYS A 1 175 ? 7.772 -14.522 -48.208 1.00 68.25 175 LYS A N 1
ATOM 1366 C CA . LYS A 1 175 ? 7.584 -14.091 -49.608 1.00 68.25 175 LYS A CA 1
ATOM 1367 C C . LYS A 1 175 ? 8.857 -13.418 -50.142 1.00 68.25 175 LYS A C 1
ATOM 1369 O O . LYS A 1 175 ? 9.410 -12.545 -49.489 1.00 68.25 175 LYS A O 1
ATOM 1374 N N . THR A 1 176 ? 9.293 -13.785 -51.345 1.00 63.12 176 THR A N 1
ATOM 1375 C CA . THR A 1 176 ? 10.573 -13.365 -51.961 1.00 63.12 176 THR A CA 1
ATOM 1376 C C . THR A 1 176 ? 10.490 -12.109 -52.848 1.00 63.12 176 THR A C 1
ATOM 1378 O O . THR A 1 176 ? 11.423 -11.814 -53.582 1.00 63.12 176 THR A O 1
ATOM 1381 N N . SER A 1 177 ? 9.379 -11.362 -52.831 1.00 65.50 177 SER A N 1
ATOM 1382 C CA . SER A 1 177 ? 9.199 -10.151 -53.666 1.00 65.50 177 SER A CA 1
ATOM 1383 C C . SER A 1 177 ? 8.467 -9.014 -52.948 1.00 65.50 177 SER A C 1
ATOM 1385 O O . SER A 1 177 ? 7.803 -8.205 -53.590 1.00 65.50 177 SER A O 1
ATOM 1387 N N . VAL A 1 178 ? 8.539 -8.972 -51.616 1.00 75.31 178 VAL A N 1
ATOM 1388 C CA . VAL A 1 178 ? 7.913 -7.919 -50.806 1.00 75.31 178 VAL A CA 1
ATOM 1389 C C . VAL A 1 178 ? 8.985 -7.274 -49.944 1.00 75.31 178 VAL A C 1
ATOM 1391 O O . VAL A 1 178 ? 9.696 -7.976 -49.234 1.00 75.31 178 VAL A O 1
ATOM 1394 N N . ASP A 1 179 ? 9.077 -5.947 -49.989 1.00 79.31 179 ASP A N 1
ATOM 1395 C CA . ASP A 1 179 ? 9.925 -5.194 -49.068 1.00 79.31 179 ASP A CA 1
ATOM 1396 C C . ASP A 1 179 ? 9.400 -5.347 -47.635 1.00 79.31 179 ASP A C 1
ATOM 1398 O O . ASP A 1 179 ? 8.217 -5.099 -47.357 1.00 79.31 179 ASP A O 1
ATOM 1402 N N . TYR A 1 180 ? 10.295 -5.709 -46.721 1.00 83.25 180 TYR A N 1
ATOM 1403 C CA . TYR A 1 180 ? 9.985 -5.835 -45.303 1.00 83.25 180 TYR A CA 1
ATOM 1404 C C . TYR A 1 180 ? 10.544 -4.652 -44.518 1.00 83.25 180 TYR A C 1
ATOM 1406 O O . TYR A 1 180 ? 11.601 -4.107 -44.842 1.00 83.25 180 TYR A O 1
ATOM 1414 N N . GLU A 1 181 ? 9.868 -4.291 -43.436 1.00 86.06 181 GLU A N 1
ATOM 1415 C CA . GLU A 1 181 ? 10.380 -3.358 -42.444 1.00 86.06 181 GLU A CA 1
ATOM 1416 C C . GLU A 1 181 ? 10.642 -4.106 -41.133 1.00 86.06 181 GLU A C 1
ATOM 1418 O O . GLU A 1 181 ? 9.806 -4.843 -40.607 1.00 86.06 181 GLU A O 1
ATOM 1423 N N . LEU A 1 182 ? 11.867 -3.977 -40.633 1.00 86.19 182 LEU A N 1
ATOM 1424 C CA . LEU A 1 182 ? 12.300 -4.548 -39.369 1.00 86.19 182 LEU A CA 1
ATOM 1425 C C . LEU A 1 182 ? 12.230 -3.460 -38.306 1.00 86.19 182 LEU A C 1
ATOM 1427 O O . LEU A 1 182 ? 12.996 -2.506 -38.375 1.00 86.19 182 LEU A O 1
ATOM 1431 N N . HIS A 1 183 ? 11.387 -3.630 -37.297 1.00 86.25 183 HIS A N 1
ATOM 1432 C CA . HIS A 1 183 ? 11.317 -2.752 -36.136 1.00 86.25 183 HIS A CA 1
ATOM 1433 C C . HIS A 1 183 ? 11.958 -3.431 -34.924 1.00 86.25 183 HIS A C 1
ATOM 1435 O O . HIS A 1 183 ? 11.665 -4.585 -34.605 1.00 86.25 183 HIS A O 1
ATOM 1441 N N . VAL A 1 184 ? 12.824 -2.709 -34.223 1.00 86.88 184 VAL A N 1
ATOM 1442 C CA . VAL A 1 184 ? 13.398 -3.113 -32.940 1.00 86.88 184 VAL A CA 1
ATOM 1443 C C . VAL A 1 184 ? 12.869 -2.153 -31.889 1.00 86.88 184 VAL A C 1
ATOM 1445 O O . VAL A 1 184 ? 13.257 -0.986 -31.875 1.00 86.88 184 VAL A O 1
ATOM 1448 N N . LEU A 1 185 ? 11.976 -2.647 -31.033 1.00 85.44 185 LEU A N 1
ATOM 1449 C CA . LEU A 1 185 ? 11.334 -1.865 -29.979 1.00 85.44 185 LEU A CA 1
ATOM 1450 C C . LEU A 1 185 ? 11.843 -2.295 -28.609 1.00 85.44 185 LEU A C 1
ATOM 1452 O O . LEU A 1 185 ? 11.961 -3.493 -28.336 1.00 85.44 185 LEU A O 1
ATOM 1456 N N . SER A 1 186 ? 12.110 -1.340 -27.724 1.00 80.75 186 SER A N 1
ATOM 1457 C CA . SER A 1 186 ? 12.465 -1.664 -26.339 1.00 80.75 186 SER A CA 1
ATOM 1458 C C . SER A 1 186 ? 11.230 -1.871 -25.471 1.00 80.75 186 SER A C 1
ATOM 1460 O O . SER A 1 186 ? 10.266 -1.116 -25.533 1.00 80.75 186 SER A O 1
ATOM 1462 N N . ASP A 1 187 ? 11.285 -2.858 -24.579 1.00 78.00 187 ASP A N 1
ATOM 1463 C CA . ASP A 1 187 ? 10.226 -3.109 -23.595 1.00 78.00 187 ASP A CA 1
ATOM 1464 C C . ASP A 1 187 ? 10.367 -2.295 -22.290 1.00 78.00 187 ASP A C 1
ATOM 1466 O O . ASP A 1 187 ? 9.617 -2.507 -21.325 1.00 78.00 187 ASP A O 1
ATOM 1470 N N . ALA A 1 188 ? 11.354 -1.396 -22.222 1.00 65.06 188 ALA A N 1
ATOM 1471 C CA . ALA A 1 188 ? 11.699 -0.666 -21.003 1.00 65.06 188 ALA A CA 1
ATOM 1472 C C . ALA A 1 188 ? 12.209 0.766 -21.226 1.00 65.06 188 ALA A C 1
ATOM 1474 O O . ALA A 1 188 ? 12.144 1.569 -20.294 1.00 65.06 188 ALA A O 1
ATOM 1475 N N . ILE A 1 189 ? 12.727 1.098 -22.413 1.00 63.78 189 ILE A N 1
ATOM 1476 C CA . ILE A 1 189 ? 13.351 2.396 -22.694 1.00 63.78 189 ILE A CA 1
ATOM 1477 C C . ILE A 1 189 ? 12.638 3.039 -23.885 1.00 63.78 189 ILE A C 1
ATOM 1479 O O . ILE A 1 189 ? 12.766 2.581 -25.011 1.00 63.78 189 ILE A O 1
ATOM 1483 N N . ALA A 1 190 ? 11.911 4.127 -23.648 1.00 62.28 190 ALA A N 1
ATOM 1484 C CA . ALA A 1 190 ? 11.298 4.890 -24.731 1.00 62.28 190 ALA A CA 1
ATOM 1485 C C . ALA A 1 190 ? 12.365 5.629 -25.562 1.00 62.28 190 ALA A C 1
ATOM 1487 O O . ALA A 1 190 ? 13.320 6.175 -25.001 1.00 62.28 190 ALA A O 1
ATOM 1488 N N . GLY A 1 191 ? 12.183 5.675 -26.886 1.00 67.88 191 GLY A N 1
ATOM 1489 C CA . GLY A 1 191 ? 13.005 6.483 -27.798 1.00 67.88 191 GLY A CA 1
ATOM 1490 C C . GLY A 1 191 ? 14.302 5.831 -28.289 1.00 67.88 191 GLY A C 1
ATOM 1491 O O . GLY A 1 191 ? 15.083 6.494 -28.964 1.00 67.88 191 GLY A O 1
ATOM 1492 N N . ILE A 1 192 ? 14.537 4.553 -27.975 1.00 70.94 192 ILE A N 1
ATOM 1493 C CA . ILE A 1 192 ? 15.599 3.745 -28.610 1.00 70.94 192 ILE A CA 1
ATOM 1494 C C . ILE A 1 192 ? 15.053 2.816 -29.699 1.00 70.94 192 ILE A C 1
ATOM 1496 O O . ILE A 1 192 ? 15.751 1.916 -30.168 1.00 70.94 192 ILE A O 1
ATOM 1500 N N . ASP A 1 193 ? 13.796 3.030 -30.072 1.00 80.56 193 ASP A N 1
ATOM 1501 C CA . ASP A 1 193 ? 13.126 2.282 -31.117 1.00 80.56 193 ASP A CA 1
ATOM 1502 C C . ASP A 1 193 ? 13.772 2.614 -32.461 1.00 80.56 193 ASP A C 1
ATOM 1504 O O . ASP A 1 193 ? 14.064 3.772 -32.768 1.00 80.56 193 ASP A O 1
ATOM 1508 N N . SER A 1 194 ? 14.027 1.586 -33.258 1.00 81.81 194 SER A N 1
ATOM 1509 C CA . SER A 1 194 ? 14.633 1.745 -34.579 1.00 81.81 194 SER A CA 1
ATOM 1510 C C . SER A 1 194 ? 13.886 0.900 -35.591 1.00 81.81 194 SER A C 1
ATOM 1512 O O . SER A 1 194 ? 13.430 -0.197 -35.268 1.00 81.81 194 SER A O 1
ATOM 1514 N N . SER A 1 195 ? 13.755 1.406 -36.813 1.00 81.19 195 SER A N 1
ATOM 1515 C CA . SER A 1 195 ? 13.251 0.623 -37.931 1.00 81.19 195 SER A CA 1
ATOM 1516 C C . SER A 1 195 ? 14.231 0.632 -39.097 1.00 81.19 195 SER A C 1
ATOM 1518 O O . SER A 1 195 ? 14.996 1.582 -39.289 1.00 81.19 195 SER A O 1
ATOM 1520 N N . HIS A 1 196 ? 14.274 -0.473 -39.833 1.00 81.00 196 HIS A N 1
ATOM 1521 C CA . HIS A 1 196 ? 15.145 -0.648 -40.982 1.00 81.00 196 HIS A CA 1
ATOM 1522 C C . HIS A 1 196 ? 14.392 -1.348 -42.106 1.00 81.00 196 HIS A C 1
ATOM 1524 O O . HIS A 1 196 ? 13.872 -2.451 -41.931 1.00 81.00 196 HIS A O 1
ATOM 1530 N N . VAL A 1 197 ? 14.363 -0.718 -43.276 1.00 75.62 197 VAL A N 1
ATOM 1531 C CA . VAL A 1 197 ? 13.780 -1.314 -44.477 1.00 75.62 197 VAL A CA 1
ATOM 1532 C C . VAL A 1 197 ? 14.778 -2.311 -45.046 1.00 75.62 197 VAL A C 1
ATOM 1534 O O . VAL A 1 197 ? 15.916 -1.951 -45.342 1.00 75.62 197 VAL A O 1
ATOM 1537 N N . THR A 1 198 ? 14.349 -3.559 -45.196 1.00 67.25 198 THR A N 1
ATOM 1538 C CA . THR A 1 198 ? 15.161 -4.623 -45.786 1.00 67.25 198 THR A CA 1
ATOM 1539 C C . THR A 1 198 ? 14.546 -5.011 -47.132 1.00 67.25 198 THR A C 1
ATOM 1541 O O . THR A 1 198 ? 13.411 -5.498 -47.145 1.00 67.25 198 THR A O 1
ATOM 1544 N N . PRO A 1 199 ? 15.245 -4.783 -48.260 1.00 61.22 199 PRO A N 1
ATOM 1545 C CA . PRO A 1 199 ? 14.790 -5.277 -49.553 1.00 61.22 199 PRO A CA 1
ATOM 1546 C C . PRO A 1 199 ? 14.853 -6.811 -49.574 1.00 61.22 199 PRO A C 1
ATOM 1548 O O . PRO A 1 199 ? 15.741 -7.401 -48.949 1.00 61.22 199 PRO A O 1
ATOM 1551 N N . ALA A 1 200 ? 13.886 -7.431 -50.253 1.00 59.00 200 ALA A N 1
ATOM 1552 C CA . ALA A 1 200 ? 13.869 -8.875 -50.502 1.00 59.00 200 ALA A CA 1
ATOM 1553 C C . ALA A 1 200 ? 14.974 -9.311 -51.476 1.00 59.00 200 ALA A C 1
ATOM 1555 O O . ALA A 1 200 ? 15.306 -8.522 -52.392 1.00 59.00 200 ALA A O 1
#

Foldseek 3Di:
DAAEEDPDLVSVVVCVVVVHFYAYHLLVLLCLVLCVQVPVVHPLVVLVVVLVCVVVDDPPPPVVVVVDDDPVVNVVSVVVNVLSVLSVVLSVVLVDPPDDPVNNVVSVVVNCVSPVVCVLSSQLPHPSNPCSCSNVSNPDQKWKWWWKAFPVGHTDDTDIDGDDPDDDDDDDDPDQQTWIKIWIGIPRDPPPIDIDIDGD

Organism: Phytophthora nicotianae (strain INRA-310) (NCBI:txid761204)

Secondary structure (DSSP, 8-state):
--EEE-S-HHHHHHHHHTT-PEEEPHHHHHHHHHHHHSSTTSHHHHHHHHHHHHTTS-TT-HHHHTTSPPHHHHHHHHHHHHHHHHHHHHHHHTT-TT--HHHHHHHHHHHHHH-GGGGGTTSTT-TT-S-HHHHTTPPP--EEEEEEEETT--EEEEEEEE--SS---------TTS-EEEEEEESS-TT--EEEEE--

pLDDT: mean 75.26, std 8.71, range [54.94, 89.38]